Protein AF-K2EPP9-F1 (afdb_monomer)

Radius of gyration: 23.11 Å; Cα contacts (8 Å, |Δi|>4): 421; chains: 1; bounding box: 50×46×80 Å

Structure (mmCIF, N/CA/C/O backbone):
data_AF-K2EPP9-F1
#
_entry.id   AF-K2EPP9-F1
#
loop_
_atom_site.group_PDB
_atom_site.id
_atom_site.type_symbol
_atom_site.label_atom_id
_atom_site.label_alt_id
_atom_site.label_comp_id
_atom_site.label_asym_id
_atom_site.label_entity_id
_atom_site.label_seq_id
_atom_site.pdbx_PDB_ins_code
_atom_site.Cartn_x
_atom_site.Cartn_y
_atom_site.Cartn_z
_atom_site.occupancy
_atom_site.B_iso_or_equiv
_atom_site.auth_seq_id
_atom_site.auth_comp_id
_atom_site.auth_asym_id
_atom_site.auth_atom_id
_atom_site.pdbx_PDB_model_num
ATOM 1 N N . MET A 1 1 ? -3.637 -12.635 55.151 1.00 31.83 1 MET A N 1
ATOM 2 C CA . MET A 1 1 ? -3.698 -13.393 53.882 1.00 31.83 1 MET A CA 1
ATOM 3 C C . MET A 1 1 ? -5.152 -13.354 53.419 1.00 31.83 1 MET A C 1
ATOM 5 O O . MET A 1 1 ? -5.959 -14.107 53.937 1.00 31.83 1 MET A O 1
ATOM 9 N N . PHE A 1 2 ? -5.533 -12.379 52.587 1.00 30.41 2 PHE A N 1
ATOM 10 C CA . PHE A 1 2 ? -6.921 -12.216 52.130 1.00 30.41 2 PHE A CA 1
ATOM 11 C C . PHE A 1 2 ? -7.040 -12.723 50.692 1.00 30.41 2 PHE A C 1
ATOM 13 O O . PHE A 1 2 ? -6.431 -12.172 49.776 1.00 30.41 2 PHE A O 1
ATOM 20 N N . PHE A 1 3 ? -7.802 -13.801 50.519 1.00 37.84 3 PHE A N 1
ATOM 21 C CA . PHE A 1 3 ? -8.169 -14.370 49.227 1.00 37.84 3 PHE A CA 1
ATOM 22 C C . PHE A 1 3 ? -9.222 -13.474 48.559 1.00 37.84 3 PHE A C 1
ATOM 24 O O . PHE A 1 3 ? -10.380 -13.444 48.970 1.00 37.84 3 PHE A O 1
ATOM 31 N N . GLY A 1 4 ? -8.823 -12.724 47.530 1.00 33.06 4 GLY A N 1
ATOM 32 C CA . GLY A 1 4 ? -9.743 -11.966 46.681 1.00 33.06 4 GLY A CA 1
ATOM 33 C C . GLY A 1 4 ? -10.402 -12.879 45.649 1.00 33.06 4 GLY A C 1
ATOM 34 O O . GLY A 1 4 ? -9.800 -13.176 44.619 1.00 33.06 4 GLY A O 1
ATOM 35 N N . GLY A 1 5 ? -11.625 -13.334 45.931 1.00 33.91 5 GLY A N 1
ATOM 36 C CA . GLY A 1 5 ? -12.423 -14.147 45.012 1.00 33.91 5 GLY A CA 1
ATOM 37 C C . GLY A 1 5 ? -12.907 -13.382 43.760 1.00 33.91 5 GLY A C 1
ATOM 38 O O . GLY A 1 5 ? -12.926 -12.146 43.753 1.00 33.91 5 GLY A O 1
ATOM 39 N N . PRO A 1 6 ? -13.357 -14.098 42.707 1.00 43.72 6 PRO A N 1
ATOM 40 C CA . PRO A 1 6 ? -13.795 -13.528 41.421 1.00 43.72 6 PRO A CA 1
ATOM 41 C C . PRO A 1 6 ? -14.892 -12.452 41.526 1.00 43.72 6 PRO A C 1
ATOM 43 O O . PRO A 1 6 ? -14.967 -11.559 40.682 1.00 43.72 6 PRO A O 1
ATOM 46 N N . GLY A 1 7 ? -15.701 -12.483 42.592 1.00 37.31 7 GLY A N 1
ATOM 47 C CA . GLY A 1 7 ? -16.776 -11.516 42.843 1.00 37.31 7 GLY A CA 1
ATOM 48 C C . GLY A 1 7 ? -16.305 -10.090 43.158 1.00 37.31 7 GLY A C 1
ATOM 49 O O . GLY A 1 7 ? -17.016 -9.134 42.860 1.00 37.31 7 GLY A O 1
ATOM 50 N N . VAL A 1 8 ? -15.087 -9.903 43.680 1.00 41.56 8 VAL A N 1
ATOM 51 C CA . VAL A 1 8 ? -14.594 -8.561 44.056 1.00 41.56 8 VAL A CA 1
ATOM 52 C C . VAL A 1 8 ? -14.132 -7.768 42.826 1.00 41.56 8 VAL A C 1
ATOM 54 O O . VAL A 1 8 ? -14.324 -6.556 42.756 1.00 41.56 8 VAL A O 1
ATOM 57 N N . ARG A 1 9 ? -13.601 -8.443 41.795 1.00 45.00 9 ARG A N 1
ATOM 58 C CA . ARG A 1 9 ? -13.227 -7.797 40.520 1.00 45.00 9 ARG A CA 1
ATOM 59 C C . ARG A 1 9 ? -14.449 -7.336 39.715 1.00 45.00 9 ARG A C 1
ATOM 61 O O . ARG A 1 9 ? -14.359 -6.335 39.012 1.00 45.00 9 ARG A O 1
ATOM 68 N N . SER A 1 10 ? -15.574 -8.043 39.845 1.00 46.81 10 SER A N 1
ATOM 69 C CA . SER A 1 10 ? -16.881 -7.663 39.283 1.00 46.81 10 SER A CA 1
ATOM 70 C C . SER A 1 10 ? -17.433 -6.390 39.939 1.00 46.81 10 SER A C 1
ATOM 72 O O . SER A 1 10 ? -17.820 -5.453 39.244 1.00 46.81 10 SER A O 1
ATOM 74 N N . LEU A 1 11 ? -17.361 -6.293 41.270 1.00 41.56 11 LEU A N 1
ATOM 75 C CA . LEU A 1 11 ? -17.840 -5.120 42.008 1.00 41.56 11 LEU A CA 1
ATOM 76 C C . LEU A 1 11 ? -16.997 -3.865 41.746 1.00 41.56 11 LEU A C 1
ATOM 78 O O . LEU A 1 11 ? -17.553 -2.782 41.595 1.00 41.56 11 LEU A O 1
ATOM 82 N N . ILE A 1 12 ? -15.675 -3.995 41.595 1.00 47.66 12 ILE A N 1
ATOM 83 C CA . ILE A 1 12 ? -14.809 -2.861 41.229 1.00 47.66 12 ILE A CA 1
ATOM 84 C C . ILE A 1 12 ? -15.148 -2.337 39.819 1.00 47.66 12 ILE A C 1
ATOM 86 O O . ILE A 1 12 ? -15.126 -1.129 39.604 1.00 47.66 12 ILE A O 1
ATOM 90 N N . LYS A 1 13 ? -15.559 -3.194 38.871 1.00 48.12 13 LYS A N 1
ATOM 91 C CA . LYS A 1 13 ? -16.023 -2.749 37.540 1.00 48.12 13 LYS A CA 1
ATOM 92 C C . LYS A 1 13 ? -17.313 -1.914 37.592 1.00 48.12 13 LYS A C 1
ATOM 94 O O . LYS A 1 13 ? -17.518 -1.097 36.701 1.00 48.12 13 LYS A O 1
ATOM 99 N N . LEU A 1 14 ? -18.144 -2.069 38.628 1.00 47.53 14 LEU A N 1
ATOM 100 C CA . LEU A 1 14 ? -19.386 -1.304 38.799 1.00 47.53 14 LEU A CA 1
ATOM 101 C C . LEU A 1 14 ? -19.141 0.137 39.287 1.00 47.53 14 LEU A C 1
ATOM 103 O O . LEU A 1 14 ? -19.900 1.040 38.953 1.00 47.53 14 LEU A O 1
ATOM 107 N N . PHE A 1 15 ? -18.069 0.368 40.051 1.00 46.50 15 PHE A N 1
ATOM 108 C CA . PHE A 1 15 ? -17.720 1.697 40.578 1.00 46.50 15 PHE A CA 1
ATOM 109 C C . PHE A 1 15 ? -16.806 2.511 39.648 1.00 46.50 15 PHE A C 1
ATOM 111 O O . PHE A 1 15 ? -16.622 3.706 39.862 1.00 46.50 15 PHE A O 1
ATOM 118 N N . TYR A 1 16 ? -16.288 1.891 38.582 1.00 44.81 16 TYR A N 1
ATOM 119 C CA . TYR A 1 16 ? -15.573 2.552 37.484 1.00 44.81 16 TYR A CA 1
ATOM 120 C C . TYR A 1 16 ? -16.404 2.563 36.191 1.00 44.81 16 TYR A C 1
ATOM 122 O O . TYR A 1 16 ? -15.852 2.458 35.093 1.00 44.81 16 TYR A O 1
ATOM 130 N N . VAL A 1 17 ? -17.735 2.694 36.300 1.00 48.84 17 VAL A N 1
ATOM 131 C CA . VAL A 1 17 ? -18.575 3.033 35.145 1.00 48.84 17 VAL A CA 1
ATOM 132 C C . VAL A 1 17 ? -18.108 4.394 34.628 1.00 48.84 17 VAL A C 1
ATOM 134 O O . VAL A 1 17 ? -18.173 5.428 35.285 1.00 48.84 17 VAL A O 1
ATOM 137 N N . THR A 1 18 ? -17.507 4.302 33.454 1.00 47.66 18 THR A N 1
ATOM 138 C CA . THR A 1 18 ? -16.789 5.300 32.675 1.00 47.66 18 THR A CA 1
ATOM 139 C C . THR A 1 18 ? -17.499 6.649 32.574 1.00 47.66 18 THR A C 1
ATOM 141 O O . THR A 1 18 ? -18.700 6.699 32.336 1.00 47.66 18 THR A O 1
ATOM 144 N N . LYS A 1 19 ? -16.701 7.724 32.631 1.00 51.84 19 LYS A N 1
ATOM 145 C CA . LYS A 1 19 ? -17.055 9.149 32.469 1.00 51.84 19 LYS A CA 1
ATOM 146 C C . LYS A 1 19 ? -18.052 9.501 31.348 1.00 51.84 19 LYS A C 1
ATOM 148 O O . LYS A 1 19 ? -18.641 10.566 31.435 1.00 51.84 19 LYS A O 1
ATOM 153 N N . GLU A 1 20 ? -18.258 8.654 30.338 1.00 55.44 20 GLU A N 1
ATOM 154 C CA . GLU A 1 20 ? -19.287 8.836 29.304 1.00 55.44 20 GLU A CA 1
ATOM 155 C C . GLU A 1 20 ? -19.778 7.469 28.788 1.00 55.44 20 GLU A C 1
ATOM 157 O O . GLU A 1 20 ? -18.928 6.619 28.472 1.00 55.44 20 GLU A O 1
ATOM 162 N N . PRO A 1 21 ? -21.101 7.237 28.667 1.00 63.81 21 PRO A N 1
ATOM 163 C CA . PRO A 1 21 ? -21.646 5.998 28.115 1.00 63.81 21 PRO A CA 1
ATOM 164 C C . PRO A 1 21 ? -21.268 5.818 26.636 1.00 63.81 21 PRO A C 1
ATOM 166 O O . PRO A 1 21 ? -20.936 6.777 25.936 1.00 63.81 21 PRO A O 1
ATOM 169 N N . ALA A 1 22 ? -21.295 4.571 26.154 1.00 69.56 22 ALA A N 1
ATOM 170 C CA . ALA A 1 22 ? -21.198 4.295 24.723 1.00 69.56 22 ALA A CA 1
ATOM 171 C C . ALA A 1 22 ? -22.349 4.999 23.987 1.00 69.56 22 ALA A C 1
ATOM 173 O O . ALA A 1 22 ? -23.474 5.041 24.484 1.00 69.56 22 ALA A O 1
ATOM 174 N N . ASN A 1 23 ? -22.061 5.545 22.810 1.00 80.12 23 ASN A N 1
ATOM 175 C CA . ASN A 1 23 ? -23.024 6.297 22.016 1.00 80.12 23 ASN A CA 1
ATOM 176 C C . ASN A 1 23 ? -23.047 5.736 20.587 1.00 80.12 23 ASN A C 1
ATOM 178 O O . ASN A 1 23 ? -22.410 6.311 19.697 1.00 80.12 23 ASN A O 1
ATOM 182 N N . PRO A 1 24 ? -23.714 4.588 20.364 1.00 78.44 24 PRO A N 1
ATOM 183 C CA . PRO A 1 24 ? -23.755 3.911 19.073 1.00 78.44 24 PRO A CA 1
ATOM 184 C C . PRO A 1 24 ? -24.746 4.602 18.120 1.00 78.44 24 PRO A C 1
ATOM 186 O O . PRO A 1 24 ? -25.697 3.995 17.632 1.00 78.44 24 PRO A O 1
ATOM 189 N N . ILE A 1 25 ? -24.532 5.893 17.838 1.00 81.94 25 ILE A N 1
ATOM 190 C CA . ILE A 1 25 ? -25.401 6.709 16.966 1.00 81.94 25 ILE A CA 1
ATOM 191 C C . ILE A 1 25 ? -25.509 6.175 15.531 1.00 81.94 25 ILE A C 1
ATOM 193 O O . ILE A 1 25 ? -26.349 6.640 14.764 1.00 81.94 25 ILE A O 1
ATOM 197 N N . TYR A 1 26 ? -24.656 5.224 15.143 1.00 83.44 26 TYR A N 1
ATOM 198 C CA . TYR A 1 26 ? -24.689 4.580 13.832 1.00 83.44 26 TYR A CA 1
ATOM 199 C C . TYR A 1 26 ? -25.448 3.247 13.830 1.00 83.44 26 TYR A C 1
ATOM 201 O O . TYR A 1 26 ? -25.454 2.568 12.810 1.00 83.44 26 TYR A O 1
ATOM 209 N N . GLY A 1 27 ? -26.119 2.887 14.930 1.00 85.00 27 GLY A N 1
ATOM 210 C CA . GLY A 1 27 ? -26.834 1.617 15.057 1.00 85.00 27 GLY A CA 1
ATOM 211 C C . GLY A 1 27 ? -25.885 0.442 15.288 1.00 85.00 27 GLY A C 1
ATOM 212 O O . GLY A 1 27 ? -24.782 0.627 15.798 1.00 85.0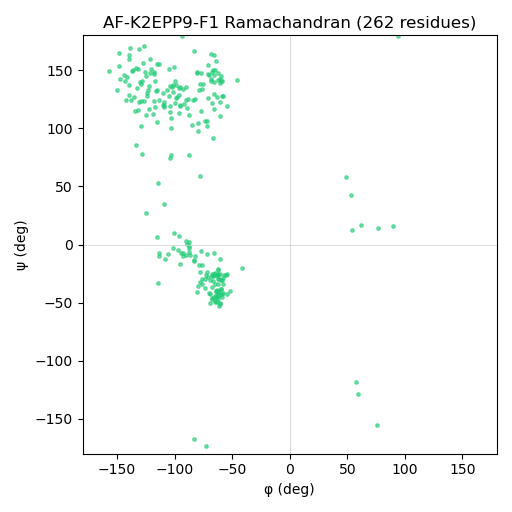0 27 GLY A O 1
ATOM 213 N N . ASN A 1 28 ? -26.303 -0.772 14.935 1.00 81.94 28 ASN A N 1
ATOM 214 C CA . ASN A 1 28 ? -25.427 -1.942 15.004 1.00 81.94 28 ASN A CA 1
ATOM 215 C C . ASN A 1 28 ? -24.424 -1.917 13.849 1.00 81.94 28 ASN A C 1
ATOM 217 O O . ASN A 1 28 ? -24.785 -1.588 12.722 1.00 81.94 28 ASN A O 1
ATOM 221 N N . LEU A 1 29 ? -23.172 -2.265 14.141 1.00 80.44 29 LEU A N 1
ATOM 222 C CA . LEU A 1 29 ? -22.147 -2.416 13.113 1.00 80.44 29 LEU A CA 1
ATOM 223 C C . LEU A 1 29 ? -22.343 -3.741 12.381 1.00 80.44 29 LEU A C 1
ATOM 225 O O . LEU A 1 29 ? -22.749 -4.734 12.992 1.00 80.44 29 LEU A O 1
ATOM 229 N N . ASP A 1 30 ? -22.007 -3.751 11.095 1.00 78.56 30 ASP A N 1
ATOM 230 C CA . ASP A 1 30 ? -21.947 -4.984 10.321 1.00 78.56 30 ASP A CA 1
ATOM 231 C C . ASP A 1 30 ? -20.926 -5.953 10.945 1.00 78.56 30 ASP A C 1
ATOM 233 O O . ASP A 1 30 ? -19.898 -5.516 11.486 1.00 78.56 30 ASP A O 1
ATOM 237 N N . PRO A 1 31 ? -21.187 -7.271 10.899 1.00 74.25 31 PRO A N 1
ATOM 238 C CA . PRO A 1 31 ? -20.240 -8.258 11.394 1.00 74.25 31 PRO A CA 1
ATOM 239 C C . PRO A 1 31 ? -18.919 -8.165 10.622 1.00 74.25 31 PRO A C 1
ATOM 241 O O . PRO A 1 31 ? -18.894 -7.950 9.411 1.00 74.25 31 PRO A O 1
ATOM 244 N N . LEU A 1 32 ? -17.804 -8.347 11.332 1.00 71.94 32 LEU A N 1
ATOM 245 C CA . LEU A 1 32 ? -16.488 -8.387 10.703 1.00 71.94 32 LEU A CA 1
ATOM 246 C C . LEU A 1 32 ? -16.366 -9.642 9.833 1.00 71.94 32 LEU A C 1
ATOM 248 O O . LEU A 1 32 ? -16.471 -10.764 10.329 1.00 71.94 32 LEU A O 1
ATOM 252 N N . GLU A 1 33 ? -16.095 -9.448 8.547 1.00 69.94 33 GLU A N 1
ATOM 253 C CA . GLU A 1 33 ? -15.792 -10.534 7.620 1.00 69.94 33 GLU A CA 1
ATOM 254 C C . GLU A 1 33 ? -14.292 -10.842 7.658 1.00 69.94 33 GLU A C 1
ATOM 256 O O . GLU A 1 33 ? -13.458 -10.046 7.219 1.00 69.94 33 GLU A O 1
ATOM 261 N N . PHE A 1 34 ? -13.937 -12.015 8.179 1.00 69.25 34 PHE A N 1
ATOM 262 C CA . PHE A 1 34 ? -12.577 -12.537 8.099 1.00 69.25 34 PHE A CA 1
ATOM 263 C C . PHE A 1 34 ? -12.485 -13.591 6.999 1.00 69.25 34 PHE A C 1
ATOM 265 O O . PHE A 1 34 ? -13.339 -14.469 6.877 1.00 69.25 34 PHE A O 1
ATOM 272 N N . THR A 1 35 ? -11.414 -13.534 6.208 1.00 67.19 35 THR A N 1
ATOM 273 C CA . THR A 1 35 ? -11.114 -14.585 5.231 1.00 67.19 35 THR A CA 1
ATOM 274 C C . THR A 1 35 ? -10.656 -15.836 5.975 1.00 67.19 35 THR A C 1
ATOM 276 O O . THR A 1 35 ? -9.511 -15.904 6.433 1.00 67.19 35 THR A O 1
ATOM 279 N N . ASN A 1 36 ? -11.544 -16.823 6.108 1.00 64.62 36 ASN A N 1
ATOM 280 C CA . ASN A 1 36 ? -11.194 -18.121 6.674 1.00 64.62 36 ASN A CA 1
ATOM 281 C C . ASN A 1 36 ? -10.116 -18.771 5.803 1.00 64.62 36 ASN A C 1
ATOM 283 O O . ASN A 1 36 ? -10.303 -18.961 4.602 1.00 64.62 36 ASN A O 1
ATOM 287 N N . LYS A 1 37 ? -8.974 -19.100 6.407 1.00 66.62 37 LYS A N 1
ATOM 288 C CA . LYS A 1 37 ? -7.960 -19.933 5.761 1.00 66.62 37 LYS A CA 1
ATOM 289 C C . LYS A 1 37 ? -8.227 -21.376 6.145 1.00 66.62 37 LYS A C 1
ATOM 291 O O . LYS A 1 37 ? -8.444 -21.653 7.320 1.00 66.62 37 LYS A O 1
ATOM 296 N N . GLU A 1 38 ? -8.204 -22.276 5.166 1.00 70.06 38 GLU A N 1
ATOM 297 C CA . GLU A 1 38 ? -8.213 -23.707 5.453 1.00 70.06 38 GLU A CA 1
ATOM 298 C C . GLU A 1 38 ? -6.998 -24.045 6.314 1.00 70.06 38 GLU A C 1
ATOM 300 O O . GLU A 1 38 ? -5.865 -23.673 5.992 1.00 70.06 38 GLU A O 1
ATOM 305 N N . VAL A 1 39 ? -7.248 -24.721 7.430 1.00 69.56 39 VAL A N 1
ATOM 306 C CA . VAL A 1 39 ? -6.201 -25.184 8.332 1.00 69.56 39 VAL A CA 1
ATOM 307 C C . VAL A 1 39 ? -6.246 -26.701 8.372 1.00 69.56 39 VAL A C 1
ATOM 309 O O . VAL A 1 39 ? -7.256 -27.296 8.733 1.00 69.56 39 VAL A O 1
ATOM 3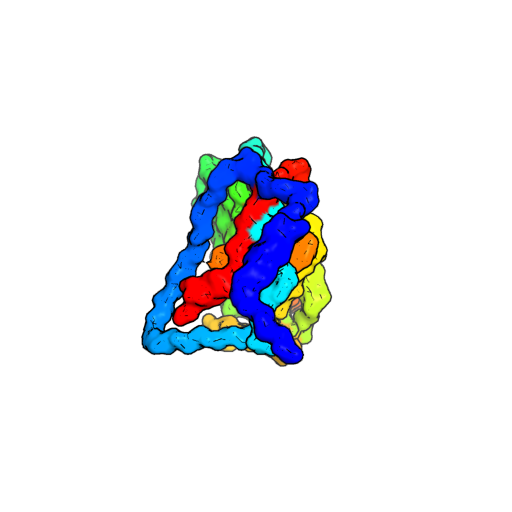12 N N . THR A 1 40 ? -5.156 -27.331 7.941 1.00 70.06 40 THR A N 1
ATOM 313 C CA . THR A 1 40 ? -5.004 -28.789 7.926 1.00 70.06 40 THR A CA 1
ATOM 314 C C . THR A 1 40 ? -4.214 -29.242 9.154 1.00 70.06 40 THR A C 1
ATOM 316 O O . THR A 1 40 ? -3.100 -28.761 9.364 1.00 70.06 40 THR A O 1
ATOM 319 N N . GLY A 1 41 ? -4.758 -30.190 9.923 1.00 77.38 41 GLY A N 1
ATOM 320 C CA . GLY A 1 41 ? -4.119 -30.782 11.109 1.00 77.38 41 GLY A CA 1
ATOM 321 C C . GLY A 1 41 ? -4.491 -30.115 12.440 1.00 77.38 41 GLY A C 1
ATOM 322 O O . GLY A 1 41 ? -5.259 -29.150 12.468 1.00 77.38 41 GLY A O 1
ATOM 323 N N . ASP A 1 42 ? -3.944 -30.639 13.541 1.00 76.81 42 ASP A N 1
ATOM 324 C CA . ASP A 1 42 ? -4.170 -30.117 14.895 1.00 76.81 42 ASP A CA 1
ATOM 325 C C . ASP A 1 42 ? -3.624 -28.689 15.036 1.00 76.81 42 ASP A C 1
ATOM 327 O O . ASP A 1 42 ? -2.455 -28.414 14.748 1.00 76.81 42 ASP A O 1
ATOM 331 N N . GLN A 1 43 ? -4.474 -27.767 15.490 1.00 69.81 43 GLN A N 1
ATOM 332 C CA . GLN A 1 43 ? -4.111 -26.364 15.661 1.00 69.81 43 GLN A CA 1
ATOM 333 C C . GLN A 1 43 ? -3.535 -26.121 17.054 1.00 69.81 43 GLN A C 1
ATOM 335 O O . GLN A 1 43 ? -4.213 -26.280 18.066 1.00 69.81 43 GLN A O 1
ATOM 340 N N . ILE A 1 44 ? -2.270 -25.702 17.108 1.00 74.00 44 ILE A N 1
ATOM 341 C CA . ILE A 1 44 ? -1.625 -25.259 18.346 1.00 74.00 44 ILE A CA 1
ATOM 342 C C . ILE A 1 44 ? -1.570 -23.734 18.329 1.00 74.00 44 ILE A C 1
ATOM 344 O O . ILE A 1 44 ? -0.696 -23.128 17.703 1.00 74.00 44 ILE A O 1
ATOM 348 N N . TYR A 1 45 ? -2.494 -23.100 19.045 1.00 75.75 45 TYR A N 1
ATOM 349 C CA . TYR A 1 45 ? -2.493 -21.652 19.221 1.00 75.75 45 TYR A CA 1
ATOM 350 C C . TYR A 1 45 ? -1.438 -21.246 20.251 1.00 75.75 45 TYR A C 1
ATOM 352 O O . TYR A 1 45 ? -1.525 -21.577 21.435 1.00 75.75 45 TYR A O 1
ATOM 360 N N . LYS A 1 46 ? -0.417 -20.509 19.801 1.00 77.69 46 LYS A N 1
ATOM 361 C CA . LYS A 1 46 ? 0.639 -19.974 20.667 1.00 77.69 46 LYS A CA 1
ATOM 362 C C . LYS A 1 46 ? 0.514 -18.462 20.797 1.00 77.69 46 LYS A C 1
ATOM 364 O O . LYS A 1 46 ? 0.593 -17.734 19.808 1.00 77.69 46 LYS A O 1
ATOM 369 N N . LEU A 1 47 ? 0.393 -17.988 22.034 1.00 80.25 47 LEU A N 1
ATOM 370 C CA . LEU A 1 47 ? 0.445 -16.563 22.337 1.00 80.25 47 LEU A CA 1
ATOM 371 C C . LEU A 1 47 ? 1.883 -16.048 22.174 1.00 80.25 47 LEU A C 1
ATOM 373 O O . LEU A 1 47 ? 2.748 -16.313 23.007 1.00 80.25 47 LEU A O 1
ATOM 377 N N . ASN A 1 48 ? 2.131 -15.302 21.098 1.00 77.12 48 ASN A N 1
ATOM 378 C CA . ASN A 1 48 ? 3.428 -14.690 20.808 1.00 77.12 48 ASN A CA 1
ATOM 379 C C . ASN A 1 48 ? 3.402 -13.192 21.139 1.00 77.12 48 ASN A C 1
ATOM 381 O O . ASN A 1 48 ? 3.315 -12.345 20.254 1.00 77.12 48 ASN A O 1
ATOM 385 N N . THR A 1 49 ? 3.480 -12.862 22.427 1.00 80.94 49 THR A N 1
ATOM 386 C CA . THR A 1 49 ? 3.693 -11.486 22.898 1.00 80.94 49 THR A CA 1
ATOM 387 C C . THR A 1 49 ? 5.056 -11.370 23.571 1.00 80.94 49 THR A C 1
ATOM 389 O O . THR A 1 49 ? 5.582 -12.356 24.087 1.00 80.94 49 THR A O 1
ATOM 392 N N . ALA A 1 50 ? 5.638 -10.165 23.600 1.00 77.62 50 ALA A N 1
ATOM 393 C CA . ALA A 1 50 ? 6.974 -9.931 24.166 1.00 77.62 50 ALA A CA 1
ATOM 394 C C . ALA A 1 50 ? 7.122 -10.409 25.626 1.00 77.62 50 ALA A C 1
ATOM 396 O O . ALA A 1 50 ? 8.219 -10.730 26.068 1.00 77.62 50 ALA A O 1
ATOM 397 N N . ASN A 1 51 ? 6.016 -10.463 26.372 1.00 83.75 51 ASN A N 1
ATOM 398 C CA . ASN A 1 51 ? 5.966 -10.874 27.773 1.00 83.75 51 ASN A CA 1
ATOM 399 C C . ASN A 1 51 ? 5.155 -12.163 28.011 1.00 83.75 51 ASN A C 1
ATOM 401 O O . ASN A 1 51 ? 4.903 -12.502 29.166 1.00 83.75 51 ASN A O 1
ATOM 405 N N . GLY A 1 52 ? 4.697 -12.844 26.953 1.00 80.69 52 GLY A N 1
ATOM 406 C CA . GLY A 1 52 ? 3.859 -14.045 27.050 1.00 80.69 52 GLY A CA 1
ATOM 407 C C . GLY A 1 52 ? 2.496 -13.831 27.724 1.00 80.69 52 GLY A C 1
ATOM 408 O O . GLY A 1 52 ? 1.879 -14.794 28.171 1.00 80.69 52 GLY A O 1
ATOM 409 N N . ARG A 1 53 ? 2.028 -12.581 27.848 1.00 83.81 53 ARG A N 1
ATOM 410 C CA . ARG A 1 53 ? 0.734 -12.221 28.449 1.00 83.81 53 ARG A CA 1
ATOM 411 C C . ARG A 1 53 ? -0.196 -11.602 27.415 1.00 83.81 53 ARG A C 1
ATOM 413 O O . ARG A 1 53 ? 0.263 -11.017 26.432 1.00 83.81 53 ARG A O 1
ATOM 420 N N . LEU A 1 54 ? -1.502 -11.706 27.663 1.00 83.88 54 LEU A N 1
ATOM 421 C CA . LEU A 1 54 ? -2.503 -10.983 26.882 1.00 83.88 54 LEU A CA 1
ATOM 422 C C . LEU A 1 54 ? -2.301 -9.460 27.048 1.00 83.88 54 LEU A C 1
ATOM 424 O O . LEU A 1 54 ? -1.973 -9.007 28.152 1.00 83.88 54 LEU A O 1
ATOM 428 N N . PRO A 1 55 ? -2.477 -8.657 25.983 1.00 80.88 55 PRO A N 1
ATOM 429 C CA . PRO A 1 55 ? -2.412 -7.198 26.056 1.00 80.88 55 PRO A CA 1
ATOM 430 C C . PRO A 1 55 ? -3.365 -6.627 27.119 1.00 80.88 55 PRO A C 1
ATOM 432 O O . PRO A 1 55 ? -4.574 -6.807 27.045 1.00 80.88 55 PRO A O 1
ATOM 435 N N . GLY A 1 56 ? -2.824 -5.929 28.123 1.00 73.69 56 GLY A N 1
ATOM 436 C CA . GLY A 1 56 ? -3.605 -5.468 29.284 1.00 73.69 56 GLY A CA 1
ATOM 437 C C . GLY A 1 56 ? -4.168 -4.044 29.196 1.00 73.69 56 GLY A C 1
ATOM 438 O O . GLY A 1 56 ? -4.908 -3.639 30.086 1.00 73.69 56 GLY A O 1
ATOM 439 N N . LYS A 1 57 ? -3.802 -3.264 28.170 1.00 76.50 57 LYS A N 1
ATOM 440 C CA . LYS A 1 57 ? -4.185 -1.846 28.013 1.00 76.50 57 LYS A CA 1
ATOM 441 C C . LYS A 1 57 ? -5.094 -1.637 26.801 1.00 76.50 57 LYS A C 1
ATOM 443 O O . LYS A 1 57 ? -4.788 -0.830 25.932 1.00 76.50 57 LYS A O 1
ATOM 448 N N . ILE A 1 58 ? -6.181 -2.395 26.724 1.00 82.06 58 ILE A N 1
ATOM 449 C CA . ILE A 1 58 ? -7.216 -2.173 25.711 1.00 82.06 58 ILE A CA 1
ATOM 450 C C . ILE A 1 58 ? -8.388 -1.443 26.385 1.00 82.06 58 ILE A C 1
ATOM 452 O O . ILE A 1 58 ? -8.777 -1.844 27.487 1.00 82.06 58 ILE A O 1
ATOM 456 N N . PRO A 1 59 ? -8.915 -0.352 25.800 1.00 86.12 59 PRO A N 1
ATOM 457 C CA . PRO A 1 59 ? -10.063 0.351 26.362 1.00 86.12 59 PRO A CA 1
ATOM 458 C C . PRO A 1 59 ? -11.320 -0.532 26.333 1.00 86.12 59 PRO A C 1
ATOM 460 O O . PRO A 1 59 ? -11.381 -1.524 25.624 1.00 86.12 59 PRO A O 1
ATOM 463 N N . TYR A 1 60 ? -12.352 -0.177 27.099 1.00 85.06 60 TYR A N 1
ATOM 464 C CA . TYR A 1 60 ? -13.637 -0.900 27.074 1.00 85.06 60 TYR A CA 1
ATOM 465 C C . TYR A 1 60 ? -14.558 -0.458 25.934 1.00 85.06 60 TYR A C 1
ATOM 467 O O . TYR A 1 60 ? -15.551 -1.120 25.637 1.00 85.06 60 TYR A O 1
ATOM 475 N N . LYS A 1 61 ? -14.239 0.680 25.316 1.00 87.44 61 LYS A N 1
ATOM 476 C CA . LYS A 1 61 ? -14.953 1.241 24.178 1.00 87.44 61 LYS A CA 1
ATOM 477 C C . LYS A 1 61 ? -13.962 1.765 23.148 1.00 87.44 61 LYS A C 1
ATOM 479 O O . LYS A 1 61 ? -12.872 2.197 23.519 1.00 87.44 61 LYS A O 1
ATOM 484 N N . MET A 1 62 ? -14.350 1.719 21.884 1.00 88.06 62 MET A N 1
ATOM 485 C CA . MET A 1 62 ? -13.577 2.230 20.759 1.00 88.06 62 MET A CA 1
ATOM 486 C C . MET A 1 62 ? -14.410 3.222 19.964 1.00 88.06 62 MET A C 1
ATOM 488 O O . MET A 1 62 ? -15.626 3.062 19.826 1.00 88.06 62 MET A O 1
ATOM 492 N N . ASP A 1 63 ? -13.734 4.235 19.435 1.00 89.31 63 ASP A N 1
ATOM 493 C CA . ASP A 1 63 ? -14.360 5.200 18.548 1.00 89.31 63 ASP A CA 1
ATOM 494 C C . ASP A 1 63 ? -14.485 4.611 17.145 1.00 89.31 63 ASP A C 1
ATOM 496 O O . ASP A 1 63 ? -13.552 4.023 16.592 1.00 89.31 63 ASP A O 1
ATOM 500 N N . VAL A 1 64 ? -15.671 4.775 16.580 1.00 88.62 64 VAL A N 1
ATOM 501 C CA . VAL A 1 64 ? -16.054 4.330 15.252 1.00 88.62 64 VAL A CA 1
ATOM 502 C C . VAL A 1 64 ? -16.377 5.558 14.430 1.00 88.62 64 VAL A C 1
ATOM 504 O O . VAL A 1 64 ? -17.137 6.433 14.849 1.00 88.62 64 VAL A O 1
ATOM 507 N N . TYR A 1 65 ? -15.810 5.589 13.234 1.00 88.69 65 TYR A N 1
ATOM 508 C CA . TYR A 1 65 ? -15.927 6.693 12.301 1.00 88.69 65 TYR A CA 1
ATOM 509 C C . TYR A 1 65 ? -16.618 6.209 11.034 1.00 88.69 65 TYR A C 1
ATOM 511 O O . TYR A 1 65 ? -16.456 5.058 10.619 1.00 88.69 65 TYR A O 1
ATOM 519 N N . LYS A 1 66 ? -17.371 7.099 10.393 1.00 87.69 66 LYS A N 1
ATOM 520 C CA . LYS A 1 66 ? -17.925 6.824 9.068 1.00 87.69 66 LYS A CA 1
ATOM 521 C C . LYS A 1 66 ? -16.869 7.056 8.000 1.00 87.69 66 LYS A C 1
ATOM 523 O O . LYS A 1 66 ? -16.031 7.947 8.117 1.00 87.69 66 LYS A O 1
ATOM 528 N N . PHE A 1 67 ? -16.952 6.293 6.918 1.00 87.81 67 PHE A N 1
ATOM 529 C CA . PHE A 1 67 ? -16.289 6.694 5.684 1.00 87.81 67 PHE A CA 1
ATOM 530 C C . PHE A 1 67 ? -17.010 7.899 5.087 1.00 87.81 67 PHE A C 1
ATOM 532 O O . PHE A 1 67 ? -18.239 7.993 5.169 1.00 87.81 67 PHE A O 1
ATOM 539 N N . LYS A 1 68 ? -16.258 8.795 4.447 1.00 86.38 68 LYS A N 1
ATOM 540 C CA . LYS A 1 68 ? -16.868 9.856 3.650 1.00 86.38 68 LYS A CA 1
ATOM 541 C C . LYS A 1 68 ? -17.691 9.233 2.518 1.00 86.38 68 LYS A C 1
ATOM 543 O O . LYS A 1 68 ? -17.256 8.243 1.916 1.00 86.38 68 LYS A O 1
ATOM 548 N N . PRO A 1 69 ? -18.888 9.774 2.229 1.00 81.38 69 PRO A N 1
ATOM 549 C CA . PRO A 1 69 ? -19.679 9.297 1.109 1.00 81.38 69 PRO A CA 1
ATOM 550 C C . PRO A 1 69 ? -18.883 9.480 -0.183 1.00 81.38 69 PRO A C 1
ATOM 552 O O . PRO A 1 69 ? -18.190 10.480 -0.374 1.00 81.38 69 PRO A O 1
ATOM 555 N N . ARG A 1 70 ? -18.987 8.500 -1.081 1.00 78.25 70 ARG A N 1
ATOM 556 C CA . ARG A 1 70 ? -18.380 8.600 -2.409 1.00 78.25 70 ARG A CA 1
ATOM 557 C C . ARG A 1 70 ? -19.092 9.715 -3.169 1.00 78.25 70 ARG A C 1
ATOM 559 O O . ARG A 1 70 ? -20.291 9.613 -3.416 1.00 78.25 70 ARG A O 1
ATOM 566 N N . ALA A 1 71 ? -18.368 10.770 -3.519 1.00 67.88 71 ALA A N 1
ATOM 567 C CA . ALA A 1 71 ? -18.891 11.810 -4.391 1.00 67.88 71 ALA A CA 1
ATOM 568 C C . ALA A 1 71 ? -18.710 11.371 -5.847 1.00 67.88 71 ALA A C 1
ATOM 570 O O . ALA A 1 71 ? -17.595 11.066 -6.272 1.00 67.88 71 ALA A O 1
ATOM 571 N N . PHE A 1 72 ? -19.802 11.338 -6.610 1.00 70.25 72 PHE A N 1
ATOM 572 C CA . PHE A 1 72 ? -19.707 11.211 -8.058 1.00 70.25 72 PHE A CA 1
ATOM 573 C C . PHE A 1 72 ? -19.044 12.477 -8.607 1.00 70.25 72 PHE A C 1
ATOM 575 O O . PHE A 1 72 ? -19.449 13.589 -8.267 1.00 70.25 72 PHE A O 1
ATOM 582 N N . SER A 1 73 ? -18.021 12.311 -9.439 1.00 75.06 73 SER A N 1
ATOM 583 C CA . SER A 1 73 ? -17.331 13.426 -10.076 1.00 75.06 73 SER A CA 1
ATOM 584 C C . SER A 1 73 ? -17.354 13.238 -11.581 1.00 75.06 73 SER A C 1
ATOM 586 O O . SER A 1 73 ? -16.924 12.205 -12.090 1.00 75.06 73 SER A O 1
ATOM 588 N N . TYR A 1 74 ? -17.803 14.266 -12.299 1.00 75.38 74 TYR A N 1
ATOM 589 C CA . TYR A 1 74 ? -17.726 14.306 -13.759 1.00 75.38 74 TYR A CA 1
ATOM 590 C C . TYR A 1 74 ? -16.274 14.270 -14.268 1.00 75.38 74 TYR A C 1
ATOM 592 O O . TYR A 1 74 ? -16.039 13.856 -15.395 1.00 75.38 74 TYR A O 1
ATOM 600 N N . LEU A 1 75 ? -15.302 14.636 -13.422 1.00 83.31 75 LEU A N 1
ATOM 601 C CA . LEU A 1 75 ? -13.867 14.612 -13.730 1.00 83.31 75 LEU A CA 1
ATOM 602 C C . LEU A 1 75 ? -13.194 13.277 -13.378 1.00 83.31 75 LEU A C 1
ATOM 604 O O . LEU A 1 75 ? -11.977 13.151 -13.478 1.00 83.31 75 LEU A O 1
ATOM 608 N N . ALA A 1 76 ? -13.943 12.278 -12.904 1.00 83.56 76 ALA A N 1
ATOM 609 C CA . ALA A 1 76 ? -13.335 11.057 -12.386 1.00 83.56 76 ALA A CA 1
ATOM 610 C C . ALA A 1 76 ? -12.618 10.234 -13.475 1.00 83.56 76 ALA A C 1
ATOM 612 O O . ALA A 1 76 ? -11.597 9.615 -13.183 1.00 83.56 76 ALA A O 1
ATOM 613 N N . GLY A 1 77 ? -13.104 10.282 -14.722 1.00 85.62 77 GLY A N 1
ATOM 614 C CA . GLY A 1 77 ? -12.424 9.684 -15.878 1.00 85.62 77 GLY A CA 1
ATOM 615 C C . GLY A 1 77 ? -11.081 10.359 -16.176 1.00 85.62 77 GLY A C 1
ATOM 616 O O . GLY A 1 77 ? -10.059 9.680 -16.257 1.00 85.62 77 GLY A O 1
ATOM 617 N N . ASP A 1 78 ? -11.054 11.695 -16.226 1.00 88.56 78 ASP A N 1
ATOM 618 C CA . ASP A 1 78 ? -9.822 12.469 -16.447 1.00 88.56 78 ASP A CA 1
ATOM 619 C C . ASP A 1 78 ? -8.791 12.229 -15.336 1.00 88.56 78 ASP A C 1
ATOM 621 O O . ASP A 1 78 ? -7.596 12.064 -15.600 1.00 88.56 78 ASP A O 1
ATOM 625 N N . THR A 1 79 ? -9.249 12.141 -14.083 1.00 89.81 79 THR A N 1
ATOM 626 C CA . THR A 1 79 ? -8.397 11.776 -12.944 1.00 89.81 79 THR A CA 1
ATOM 627 C C . THR A 1 79 ? -7.826 10.369 -13.105 1.00 89.81 79 THR A C 1
ATOM 629 O O . THR A 1 79 ? -6.637 10.173 -12.870 1.00 89.81 79 THR A O 1
ATOM 632 N N . ALA A 1 80 ? -8.619 9.394 -13.559 1.00 90.50 80 ALA A N 1
ATOM 633 C CA . ALA A 1 80 ? -8.129 8.036 -13.791 1.00 90.50 80 ALA A CA 1
ATOM 634 C C . ALA A 1 80 ? -7.053 7.989 -14.888 1.00 90.50 80 ALA A C 1
ATOM 636 O O . ALA A 1 80 ? -6.048 7.300 -14.728 1.00 90.50 80 ALA A O 1
ATOM 637 N N . ILE A 1 81 ? -7.210 8.768 -15.963 1.00 91.88 81 ILE A N 1
ATOM 638 C CA . ILE A 1 81 ? -6.192 8.901 -17.018 1.00 91.88 81 ILE A CA 1
ATOM 639 C C . ILE A 1 81 ? -4.916 9.548 -16.459 1.00 91.88 81 ILE A C 1
ATOM 641 O O . ILE A 1 81 ? -3.809 9.079 -16.727 1.00 91.88 81 ILE A O 1
ATOM 645 N N . LYS A 1 82 ? -5.039 10.600 -15.641 1.00 92.06 82 LYS A N 1
ATOM 646 C CA . LYS A 1 82 ? -3.892 11.245 -14.979 1.00 92.06 82 LYS A CA 1
ATOM 647 C C . LYS A 1 82 ? -3.153 10.288 -14.032 1.00 92.06 82 LYS A C 1
ATOM 649 O O . LYS A 1 82 ? -1.918 10.263 -14.012 1.00 92.06 82 LYS A O 1
ATOM 654 N N . ASP A 1 83 ? -3.894 9.489 -13.275 1.00 92.25 83 ASP A N 1
ATOM 655 C CA . ASP A 1 83 ? -3.347 8.459 -12.394 1.00 92.25 83 ASP A CA 1
ATOM 656 C C . ASP A 1 83 ? -2.602 7.385 -13.193 1.00 92.25 83 ASP A C 1
ATOM 658 O O . ASP A 1 83 ? -1.472 7.027 -12.854 1.00 92.25 83 ASP A O 1
ATOM 662 N N . ALA A 1 84 ? -3.201 6.919 -14.291 1.00 92.31 84 ALA A N 1
ATOM 663 C CA . ALA A 1 84 ? -2.598 5.949 -15.196 1.00 92.31 84 ALA A CA 1
ATOM 664 C C . ALA A 1 84 ? -1.273 6.467 -15.778 1.00 92.31 84 ALA A C 1
ATOM 666 O O . ALA A 1 84 ? -0.255 5.772 -15.708 1.00 92.31 84 ALA A O 1
ATOM 667 N N . ARG A 1 85 ? -1.234 7.731 -16.223 1.00 91.69 85 ARG A N 1
ATOM 668 C CA . ARG A 1 85 ? -0.002 8.394 -16.687 1.00 91.69 85 ARG A CA 1
ATOM 669 C C . ARG A 1 85 ? 1.078 8.455 -15.608 1.00 91.69 85 ARG A C 1
ATOM 671 O O . 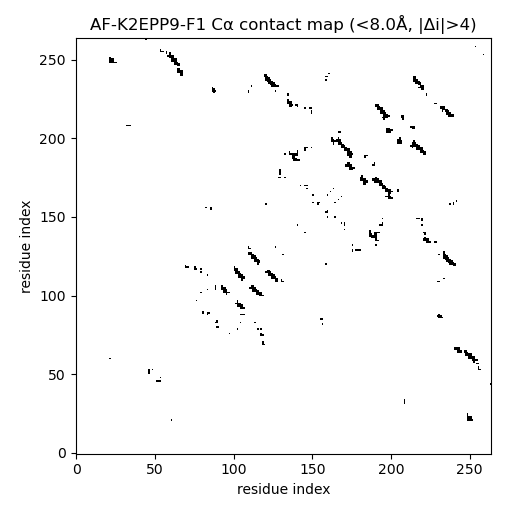ARG A 1 85 ? 2.249 8.241 -15.905 1.00 91.69 85 ARG A O 1
ATOM 678 N N . THR A 1 86 ? 0.703 8.679 -14.346 1.00 89.06 86 THR A N 1
ATOM 679 C CA . THR A 1 86 ? 1.647 8.670 -13.208 1.00 89.06 86 THR A CA 1
ATOM 680 C C . THR A 1 86 ? 2.308 7.299 -13.018 1.00 89.06 86 THR A C 1
ATOM 682 O O . THR A 1 86 ? 3.460 7.215 -12.588 1.00 89.06 86 THR A O 1
ATOM 685 N N . MET A 1 87 ? 1.609 6.221 -13.382 1.00 88.25 87 MET A N 1
ATOM 686 C CA . MET A 1 87 ? 2.119 4.846 -13.352 1.00 88.25 87 MET A CA 1
ATOM 687 C C . MET A 1 87 ? 2.806 4.416 -14.658 1.00 88.25 87 MET A C 1
ATOM 689 O O . MET A 1 87 ? 3.303 3.294 -14.736 1.00 88.25 87 MET A O 1
ATOM 693 N N . GLY A 1 88 ? 2.873 5.306 -15.654 1.00 89.75 88 GLY A N 1
ATOM 694 C CA . GLY A 1 88 ? 3.522 5.058 -16.939 1.00 89.75 88 GLY A CA 1
ATOM 695 C C . GLY A 1 88 ? 2.611 4.468 -18.015 1.00 89.75 88 GLY A C 1
ATOM 696 O O . GLY A 1 88 ? 3.133 3.968 -19.007 1.00 89.75 88 GLY A O 1
ATOM 697 N N . TYR A 1 89 ? 1.285 4.515 -17.856 1.00 91.69 89 TYR A N 1
ATOM 698 C CA . TYR A 1 89 ? 0.319 4.079 -18.873 1.00 91.69 89 TYR A CA 1
ATOM 699 C C . TYR A 1 89 ? -0.162 5.257 -19.727 1.00 91.69 89 TYR A C 1
ATOM 701 O O . TYR A 1 89 ? -0.472 6.330 -19.202 1.00 91.69 89 TYR A O 1
ATOM 709 N N . GLY A 1 90 ? -0.218 5.046 -21.040 1.00 90.88 90 GLY A N 1
ATOM 710 C CA . GLY A 1 90 ? -0.762 5.993 -22.009 1.00 90.88 90 GLY A CA 1
ATOM 711 C C . GLY A 1 90 ? -2.240 5.742 -22.315 1.00 90.88 90 GLY A C 1
ATOM 712 O O . GLY A 1 90 ? -2.864 4.821 -21.788 1.00 90.88 90 GLY A O 1
ATOM 713 N N . GLU A 1 91 ? -2.821 6.573 -23.178 1.00 90.31 91 GLU A N 1
ATOM 714 C CA . GLU A 1 91 ? -4.198 6.371 -23.660 1.00 90.31 91 GLU A CA 1
ATOM 715 C C . GLU A 1 91 ? -4.278 5.212 -24.656 1.00 90.31 91 GLU A C 1
ATOM 717 O O . GLU A 1 91 ? -5.276 4.501 -24.699 1.00 90.31 91 GLU A O 1
ATOM 722 N N . GLU A 1 92 ? -3.196 4.967 -25.391 1.00 91.62 92 GLU A N 1
ATOM 723 C CA . GLU A 1 92 ? -3.022 3.830 -26.290 1.00 91.62 92 GLU A CA 1
ATOM 724 C C . GLU A 1 92 ? -3.058 2.473 -25.569 1.00 91.62 92 GLU A C 1
ATOM 726 O O . GLU A 1 92 ? -3.350 1.455 -26.193 1.00 91.62 92 GLU A O 1
ATOM 731 N N . ASP A 1 93 ? -2.793 2.459 -24.258 1.00 92.81 93 ASP A N 1
ATOM 732 C CA . ASP A 1 93 ? -2.834 1.254 -23.428 1.00 92.81 93 ASP A CA 1
ATOM 733 C C . ASP A 1 93 ? -4.242 0.965 -22.876 1.00 92.81 93 ASP A C 1
ATOM 735 O O . ASP A 1 93 ? -4.453 -0.085 -22.263 1.00 92.81 93 ASP A O 1
ATOM 739 N N . LEU A 1 94 ? -5.202 1.888 -23.025 1.00 94.12 94 LEU A N 1
ATOM 740 C CA . LEU A 1 94 ? -6.555 1.756 -22.481 1.00 94.12 94 LEU A CA 1
ATOM 741 C C . LEU A 1 94 ? -7.342 0.678 -23.245 1.00 94.12 94 LEU A C 1
ATOM 743 O O . LEU A 1 94 ? -7.493 0.742 -24.462 1.00 94.12 94 LEU A O 1
ATOM 747 N N . ILE A 1 95 ? -7.895 -0.299 -22.520 1.00 92.50 95 ILE A N 1
ATOM 748 C CA . ILE A 1 95 ? -8.615 -1.448 -23.108 1.00 92.50 95 ILE A CA 1
ATOM 749 C C . ILE A 1 95 ? -10.119 -1.476 -22.799 1.00 92.50 95 ILE A C 1
ATOM 751 O O . ILE A 1 95 ? -10.840 -2.324 -23.321 1.00 92.50 95 ILE A O 1
ATOM 755 N N . THR A 1 96 ? -10.611 -0.592 -21.933 1.00 87.31 96 THR A N 1
ATOM 756 C CA . THR A 1 96 ? -12.035 -0.490 -21.564 1.00 87.31 96 THR A CA 1
ATOM 757 C C . THR A 1 96 ? -12.705 0.714 -22.210 1.00 87.31 96 THR A C 1
ATOM 759 O O . THR A 1 96 ? -12.068 1.746 -22.397 1.00 87.31 96 THR A O 1
ATOM 762 N N . ASP A 1 97 ? -14.013 0.613 -22.462 1.00 74.06 97 ASP A N 1
ATOM 763 C CA . ASP A 1 97 ? -14.839 1.759 -22.860 1.00 74.06 97 ASP A CA 1
ATOM 764 C C . ASP A 1 97 ? -14.943 2.784 -21.709 1.00 74.06 97 ASP A C 1
ATOM 766 O O . ASP A 1 97 ? -15.113 2.418 -20.542 1.00 74.06 97 ASP A O 1
ATOM 770 N N . LEU A 1 98 ? -14.886 4.075 -22.047 1.00 68.69 98 LEU A N 1
ATOM 771 C CA . LEU A 1 98 ? -14.927 5.223 -21.128 1.00 68.69 98 LEU A CA 1
ATOM 772 C C . LEU A 1 98 ? -16.274 5.367 -20.392 1.00 68.69 98 LEU A C 1
ATOM 774 O O . LEU A 1 98 ? -16.424 6.199 -19.504 1.00 68.69 98 LEU A O 1
ATOM 778 N N . LYS A 1 99 ? -17.283 4.569 -20.756 1.00 68.94 99 LYS A N 1
ATOM 779 C CA . LYS A 1 99 ? -18.618 4.584 -20.131 1.00 68.94 99 LYS A CA 1
ATOM 780 C C . LYS A 1 99 ? -18.704 3.775 -18.833 1.00 68.94 99 LYS A C 1
ATOM 782 O O . LYS A 1 99 ? -19.723 3.834 -18.147 1.00 68.94 99 LYS A O 1
ATOM 787 N N . GLY A 1 100 ? -17.673 2.993 -18.511 1.00 81.38 100 GLY A N 1
ATOM 788 C CA . GLY A 1 100 ? -17.614 2.181 -17.299 1.00 81.38 100 GLY A CA 1
ATOM 789 C C . GLY A 1 100 ? -17.153 2.953 -16.061 1.00 81.38 100 GLY A C 1
ATOM 790 O O . GLY A 1 100 ? -16.601 4.047 -16.138 1.00 81.38 100 GLY A O 1
ATOM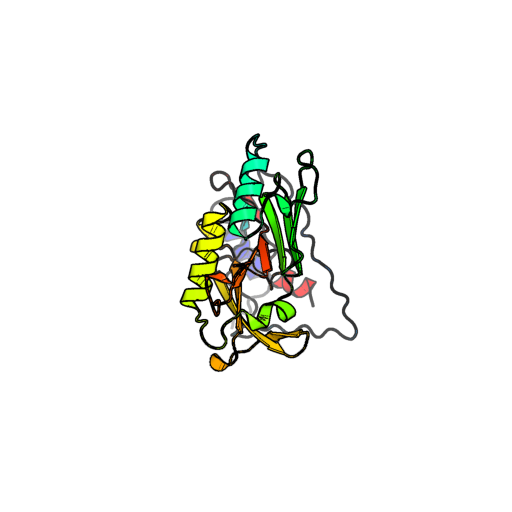 791 N N . THR A 1 101 ? -17.337 2.344 -14.888 1.00 87.75 101 THR A N 1
ATOM 792 C CA . THR A 1 101 ? -16.775 2.847 -13.619 1.00 87.75 101 THR A CA 1
ATOM 793 C C . THR A 1 101 ? -15.413 2.238 -13.296 1.00 87.75 101 THR A C 1
ATOM 795 O O . THR A 1 101 ? -14.772 2.635 -12.326 1.00 87.75 101 THR A O 1
ATOM 798 N N . VAL A 1 102 ? -14.984 1.254 -14.086 1.00 92.25 102 VAL A N 1
ATOM 799 C CA . VAL A 1 102 ? -13.705 0.562 -13.952 1.00 92.25 102 VAL A CA 1
ATOM 800 C C . VAL A 1 102 ? -12.949 0.727 -15.258 1.00 92.25 102 VAL A C 1
ATOM 802 O O . VAL A 1 102 ? -13.394 0.248 -16.300 1.00 92.25 102 VAL A O 1
ATOM 805 N N . TYR A 1 103 ? -11.811 1.400 -15.177 1.00 93.94 103 TYR A N 1
ATOM 806 C CA . TYR A 1 103 ? -10.923 1.655 -16.296 1.00 93.94 103 TYR A CA 1
ATOM 807 C C . TYR A 1 103 ? -9.748 0.697 -16.210 1.00 93.94 103 TYR A C 1
ATOM 809 O O . TYR A 1 103 ? -9.203 0.477 -15.124 1.00 93.94 103 TYR A O 1
ATOM 817 N N . ARG A 1 104 ? -9.373 0.109 -17.344 1.00 95.44 104 ARG A N 1
ATOM 818 C CA . ARG A 1 104 ? -8.273 -0.847 -17.418 1.00 95.44 104 ARG A CA 1
ATOM 819 C C . ARG A 1 104 ? -7.294 -0.478 -18.510 1.00 95.44 104 ARG A C 1
ATOM 821 O O . ARG A 1 104 ? -7.703 -0.180 -19.630 1.00 95.44 104 ARG A O 1
ATOM 828 N N . TRP A 1 105 ? -6.014 -0.612 -18.196 1.00 95.00 105 TRP A N 1
ATOM 829 C CA . TRP A 1 105 ? -4.913 -0.445 -19.131 1.00 95.00 105 TRP A CA 1
ATOM 830 C C . TRP A 1 105 ? -4.088 -1.718 -19.197 1.00 95.00 105 TRP A C 1
ATOM 832 O O . TRP A 1 105 ? -3.943 -2.431 -18.200 1.00 95.00 105 TRP A O 1
ATOM 842 N N . ARG A 1 106 ? -3.521 -1.996 -20.368 1.00 95.12 106 ARG A N 1
ATOM 843 C CA . ARG A 1 106 ? -2.607 -3.112 -20.570 1.00 95.12 106 ARG A CA 1
ATOM 844 C C . ARG A 1 106 ? -1.436 -2.676 -21.429 1.00 95.12 106 ARG A C 1
ATOM 846 O O . ARG A 1 106 ? -1.634 -2.283 -22.571 1.00 95.12 106 ARG A O 1
ATOM 853 N N . LYS A 1 107 ? -0.222 -2.859 -20.910 1.00 92.62 107 LYS A N 1
ATOM 854 C CA . LYS A 1 107 ? 1.001 -2.546 -21.644 1.00 92.62 107 LYS A CA 1
ATOM 855 C C . LYS A 1 107 ? 1.752 -3.816 -22.031 1.00 92.62 107 LYS A C 1
ATOM 857 O O . LYS A 1 107 ? 2.132 -4.632 -21.187 1.00 92.62 107 LYS A O 1
ATOM 862 N N . THR A 1 108 ? 1.943 -4.016 -23.333 1.00 89.88 108 THR A N 1
ATOM 863 C CA . THR A 1 108 ? 2.494 -5.274 -23.874 1.00 89.88 108 THR A CA 1
ATOM 864 C C . THR A 1 108 ? 4.008 -5.391 -23.669 1.00 89.88 108 THR A C 1
ATOM 866 O O . THR A 1 108 ? 4.525 -6.485 -23.423 1.00 89.88 108 THR A O 1
ATOM 869 N N . ASP A 1 109 ? 4.733 -4.272 -23.720 1.00 87.81 109 ASP A N 1
ATOM 870 C CA . ASP A 1 109 ? 6.198 -4.239 -23.620 1.00 87.81 109 ASP A CA 1
ATOM 871 C C . ASP A 1 109 ? 6.704 -4.808 -22.276 1.00 87.81 109 ASP A C 1
ATOM 873 O O . ASP A 1 109 ? 7.587 -5.668 -22.227 1.00 87.81 109 ASP A O 1
ATOM 877 N N . THR A 1 110 ? 6.044 -4.420 -21.196 1.00 87.88 110 THR A N 1
ATOM 878 C CA . THR A 1 110 ? 6.343 -4.702 -19.792 1.00 87.88 110 THR A CA 1
ATOM 879 C C . THR A 1 110 ? 5.459 -5.808 -19.227 1.00 87.88 110 THR A C 1
ATOM 881 O O . THR A 1 110 ? 5.675 -6.223 -18.089 1.00 87.88 110 THR A O 1
ATOM 884 N N . ASN A 1 111 ? 4.518 -6.325 -20.030 1.00 92.12 111 ASN A N 1
ATOM 885 C CA . ASN A 1 111 ? 3.499 -7.292 -19.623 1.00 92.12 111 ASN A CA 1
ATOM 886 C C . ASN A 1 111 ? 2.804 -6.846 -18.331 1.00 92.12 111 ASN A C 1
ATOM 888 O O . ASN A 1 111 ? 2.875 -7.521 -17.302 1.00 92.12 111 ASN A O 1
ATOM 892 N N . SER A 1 112 ? 2.208 -5.658 -18.382 1.00 93.31 112 SER A N 1
ATOM 893 C CA . SER A 1 112 ? 1.613 -5.013 -17.223 1.00 93.31 112 SER A CA 1
ATOM 894 C C . SER A 1 112 ? 0.135 -4.716 -17.411 1.00 93.31 112 SER A C 1
ATOM 896 O O . SER A 1 112 ? -0.382 -4.642 -18.531 1.00 93.31 112 SER A O 1
ATOM 898 N N . PHE A 1 113 ? -0.535 -4.531 -16.285 1.00 94.88 113 PHE A N 1
ATOM 899 C CA . PHE A 1 113 ? -1.943 -4.218 -16.191 1.00 94.88 113 PHE A CA 1
ATOM 900 C C . PHE A 1 113 ? -2.191 -3.203 -15.076 1.00 94.88 113 PHE A C 1
ATOM 902 O O . PHE A 1 113 ? -1.560 -3.253 -14.017 1.00 94.88 113 PHE A O 1
ATOM 909 N N . LEU A 1 114 ? -3.147 -2.311 -15.310 1.00 95.06 114 LEU A N 1
ATOM 910 C CA . LEU A 1 114 ? -3.663 -1.366 -14.330 1.00 95.06 114 LEU A CA 1
ATOM 911 C C . LEU A 1 114 ? -5.187 -1.394 -14.367 1.00 95.06 114 LEU A C 1
ATOM 913 O O . LEU A 1 114 ? -5.781 -1.329 -15.437 1.00 95.06 114 LEU A O 1
ATOM 917 N N . GLU A 1 115 ? -5.808 -1.432 -13.196 1.00 95.19 115 GLU A N 1
ATOM 918 C CA . GLU A 1 115 ? -7.241 -1.255 -12.999 1.00 95.19 115 GLU A CA 1
ATOM 919 C C . GLU A 1 115 ? -7.485 -0.112 -12.017 1.00 95.19 115 GLU A C 1
ATOM 921 O O . GLU A 1 115 ? -6.905 -0.100 -10.930 1.00 95.19 115 GLU A O 1
ATOM 926 N N . ILE A 1 116 ? -8.361 0.825 -12.382 1.00 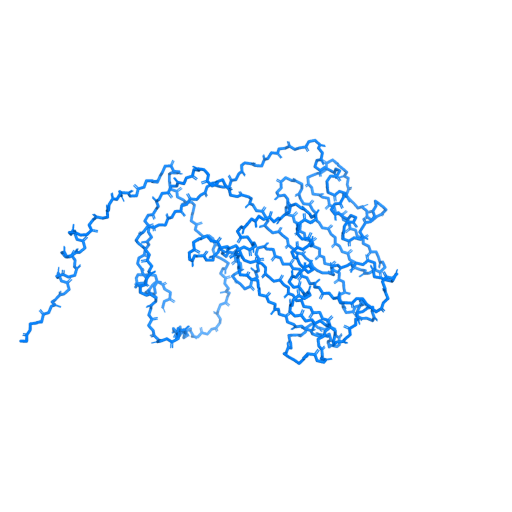93.56 116 ILE A N 1
ATOM 927 C CA . ILE A 1 116 ? -8.815 1.919 -11.519 1.00 93.56 116 ILE A CA 1
ATOM 928 C C . ILE A 1 116 ? -10.340 1.919 -11.488 1.00 93.56 116 ILE A C 1
ATOM 930 O O . ILE A 1 116 ? -10.991 2.045 -12.523 1.00 93.56 116 ILE A O 1
ATOM 934 N N . ASP A 1 117 ? -10.913 1.834 -10.291 1.00 91.50 117 ASP A N 1
ATOM 935 C CA . ASP A 1 117 ? -12.338 2.057 -10.064 1.00 91.50 117 ASP A CA 1
ATOM 936 C C . ASP A 1 117 ? -12.553 3.509 -9.611 1.00 91.50 117 ASP A C 1
ATOM 938 O O . ASP A 1 117 ? -12.124 3.920 -8.527 1.00 91.50 117 ASP A O 1
ATOM 942 N N . ILE A 1 118 ? -13.225 4.294 -10.454 1.00 87.88 118 ILE A N 1
ATOM 943 C CA . ILE A 1 118 ? -13.390 5.739 -10.254 1.00 87.88 118 ILE A CA 1
ATOM 944 C C . ILE A 1 118 ? -14.350 6.094 -9.114 1.00 87.88 118 ILE A C 1
ATOM 946 O O . ILE A 1 118 ? -14.231 7.165 -8.524 1.00 87.88 118 ILE A O 1
ATOM 950 N N . ASN A 1 119 ? -15.266 5.193 -8.752 1.00 85.62 119 ASN A N 1
ATOM 951 C CA . ASN A 1 119 ? -16.220 5.424 -7.667 1.00 85.62 119 ASN A CA 1
ATOM 952 C C . ASN A 1 119 ? -15.579 5.174 -6.305 1.00 85.62 119 ASN A C 1
ATOM 954 O O . ASN A 1 119 ? -15.841 5.876 -5.331 1.00 85.62 119 ASN A O 1
ATOM 958 N N . SER A 1 120 ? -14.777 4.118 -6.213 1.00 84.62 120 SER A N 1
ATOM 959 C CA . SER A 1 120 ? -14.137 3.693 -4.974 1.00 84.62 120 SER A CA 1
ATOM 960 C C . SER A 1 120 ? -12.746 4.278 -4.771 1.00 84.62 120 SER A C 1
ATOM 962 O O . SER A 1 120 ? -12.196 4.095 -3.688 1.00 84.62 120 SER A O 1
ATOM 964 N N . LYS A 1 121 ? -12.170 4.924 -5.794 1.00 85.44 121 LYS A N 1
ATOM 965 C CA . LYS A 1 121 ? -10.747 5.288 -5.876 1.00 85.44 121 LYS A CA 1
ATOM 966 C C . LYS A 1 121 ? -9.798 4.094 -5.668 1.00 85.44 121 LYS A C 1
ATOM 968 O O . LYS A 1 121 ? -8.596 4.304 -5.490 1.00 85.44 121 LYS A O 1
ATOM 973 N N . ARG A 1 122 ? -10.293 2.850 -5.695 1.00 90.06 122 ARG A N 1
ATOM 974 C CA . ARG A 1 122 ? -9.456 1.650 -5.611 1.00 90.06 122 ARG A CA 1
ATOM 975 C C . ARG A 1 122 ? -8.642 1.539 -6.889 1.00 90.06 122 ARG A C 1
ATOM 977 O O . ARG A 1 122 ? -9.169 1.761 -7.977 1.00 90.06 122 ARG A O 1
ATOM 984 N N . PHE A 1 123 ? -7.386 1.133 -6.758 1.00 92.69 123 PHE A N 1
ATOM 985 C CA . PHE A 1 123 ? -6.623 0.701 -7.918 1.00 92.69 123 PHE A CA 1
ATOM 986 C C . PHE A 1 123 ? -5.773 -0.523 -7.618 1.00 92.69 123 PHE A C 1
ATOM 988 O O . PHE A 1 123 ? -5.463 -0.830 -6.461 1.00 92.69 123 PHE A O 1
ATOM 995 N N . TYR A 1 124 ? -5.409 -1.204 -8.694 1.00 95.12 124 TYR A N 1
ATOM 996 C CA . TYR A 1 124 ? -4.516 -2.344 -8.696 1.00 95.12 124 TYR A CA 1
ATOM 997 C C . TYR A 1 124 ? -3.628 -2.283 -9.937 1.00 95.12 124 TYR A C 1
ATOM 999 O O . TYR A 1 124 ? -4.132 -2.203 -11.053 1.00 95.12 124 TYR A O 1
ATOM 1007 N N . ALA A 1 125 ? -2.318 -2.313 -9.731 1.00 94.81 125 ALA A N 1
ATOM 1008 C CA . ALA A 1 125 ? -1.311 -2.343 -10.776 1.00 94.81 125 ALA A CA 1
ATOM 1009 C C . ALA A 1 125 ? -0.426 -3.576 -10.590 1.00 94.81 125 ALA A C 1
ATOM 1011 O O . ALA A 1 125 ? 0.062 -3.830 -9.483 1.00 94.81 125 ALA A O 1
ATOM 1012 N N . ASP A 1 126 ? -0.192 -4.310 -11.673 1.00 95.19 126 ASP A N 1
ATOM 1013 C CA . ASP A 1 126 ? 0.718 -5.450 -11.695 1.00 95.19 126 ASP A CA 1
ATOM 1014 C C . ASP A 1 126 ? 1.529 -5.467 -12.992 1.00 95.19 126 ASP A C 1
ATOM 1016 O O . ASP A 1 126 ? 0.980 -5.385 -14.088 1.00 95.19 126 ASP A O 1
ATOM 1020 N N . SER A 1 127 ? 2.845 -5.575 -12.867 1.00 93.31 127 SER A N 1
ATOM 1021 C CA . SER A 1 127 ? 3.793 -5.768 -13.952 1.00 93.31 127 SER A CA 1
ATOM 1022 C C . SER A 1 127 ? 4.656 -6.986 -13.665 1.00 93.31 127 SER A C 1
ATOM 1024 O O . SER A 1 127 ? 4.976 -7.316 -12.514 1.00 93.31 127 SER A O 1
ATOM 1026 N N . ASP A 1 128 ? 5.066 -7.656 -14.739 1.00 92.94 128 ASP A N 1
ATOM 1027 C CA . ASP A 1 128 ? 5.969 -8.792 -14.654 1.00 92.94 128 ASP A CA 1
ATOM 1028 C C . ASP A 1 128 ? 7.358 -8.343 -14.176 1.00 92.94 128 ASP A C 1
ATOM 1030 O O . ASP A 1 128 ? 8.243 -7.963 -14.947 1.00 92.94 128 ASP A O 1
ATOM 1034 N N . MET A 1 129 ? 7.555 -8.382 -12.861 1.00 92.38 129 MET A N 1
ATOM 1035 C CA . MET A 1 129 ? 8.812 -7.991 -12.231 1.00 92.38 129 MET A CA 1
ATOM 1036 C C . MET A 1 129 ? 9.985 -8.857 -12.685 1.00 92.38 129 MET A C 1
ATOM 1038 O O . MET A 1 129 ? 11.105 -8.358 -12.734 1.00 92.38 129 MET A O 1
ATOM 1042 N N . VAL A 1 130 ? 9.753 -10.126 -13.038 1.00 92.88 130 VAL A N 1
ATOM 1043 C CA . VAL A 1 130 ? 10.814 -11.027 -13.507 1.00 92.88 130 VAL A CA 1
ATOM 1044 C C . VAL A 1 130 ? 11.290 -10.573 -14.881 1.00 92.88 130 VAL A C 1
ATOM 1046 O O . VAL A 1 130 ? 12.487 -10.341 -15.065 1.00 92.88 130 VAL A O 1
ATOM 1049 N N . LYS A 1 131 ? 10.359 -10.352 -15.817 1.00 90.06 131 LYS A N 1
ATOM 1050 C CA . LYS A 1 131 ? 10.660 -9.839 -17.162 1.00 90.06 131 LYS A CA 1
ATOM 1051 C C . LYS A 1 131 ? 11.329 -8.464 -17.109 1.00 90.06 131 LYS A C 1
ATOM 1053 O O . LYS A 1 131 ? 12.261 -8.195 -17.863 1.00 90.06 131 LYS A O 1
ATOM 1058 N N . ASN A 1 132 ? 10.885 -7.612 -16.188 1.00 89.06 132 ASN A N 1
ATOM 1059 C CA . ASN A 1 132 ? 11.387 -6.246 -16.041 1.00 89.06 132 ASN A CA 1
ATOM 1060 C C . ASN A 1 132 ? 12.628 -6.135 -15.129 1.00 89.06 132 ASN A C 1
ATOM 1062 O O . ASN A 1 132 ? 13.204 -5.054 -15.011 1.00 89.06 132 ASN A O 1
ATOM 1066 N N . SER A 1 133 ? 13.092 -7.236 -14.525 1.00 90.12 133 SER A N 1
ATOM 1067 C CA . SER A 1 133 ? 14.219 -7.255 -13.574 1.00 90.12 133 SER A CA 1
ATOM 1068 C C . SER A 1 133 ? 15.523 -6.707 -14.156 1.00 90.12 133 SER A C 1
ATOM 1070 O O . SER A 1 133 ? 16.291 -6.046 -13.458 1.00 90.12 133 SER A O 1
ATOM 1072 N N . ALA A 1 134 ? 15.759 -6.919 -15.455 1.00 89.00 134 ALA A N 1
ATOM 1073 C CA . ALA A 1 134 ? 16.943 -6.428 -16.152 1.00 89.00 134 ALA A CA 1
ATOM 1074 C C . ALA A 1 134 ? 17.063 -4.895 -16.118 1.00 89.00 134 ALA A C 1
ATOM 1076 O O . ALA A 1 134 ? 18.185 -4.387 -16.180 1.00 89.00 134 ALA A O 1
ATOM 1077 N N . ARG A 1 135 ? 15.936 -4.183 -15.971 1.00 89.06 135 ARG A N 1
ATOM 1078 C CA . ARG A 1 135 ? 15.840 -2.717 -15.894 1.00 89.06 135 ARG A CA 1
ATOM 1079 C C . ARG A 1 135 ? 15.993 -2.175 -14.467 1.00 89.06 135 ARG A C 1
ATOM 1081 O O . ARG A 1 135 ? 16.074 -0.966 -14.290 1.00 89.06 135 ARG A O 1
ATOM 1088 N N . MET A 1 136 ? 16.053 -3.046 -13.457 1.00 91.50 136 MET A N 1
ATOM 1089 C CA . MET A 1 136 ? 16.145 -2.677 -12.041 1.00 91.50 136 MET A CA 1
ATOM 1090 C C . MET A 1 136 ? 17.585 -2.785 -11.530 1.00 91.50 136 MET A C 1
ATOM 1092 O O . MET A 1 136 ? 18.324 -3.714 -11.871 1.00 91.50 136 MET A O 1
ATOM 1096 N N . GLN A 1 137 ? 18.002 -1.843 -10.692 1.00 91.62 137 GLN A N 1
ATOM 1097 C CA . GLN A 1 137 ? 19.337 -1.804 -10.118 1.00 91.62 137 GLN A CA 1
ATOM 1098 C C . GLN A 1 137 ? 19.393 -2.567 -8.791 1.00 91.62 137 GLN A C 1
ATOM 1100 O O . GLN A 1 137 ? 18.672 -2.282 -7.837 1.00 91.62 137 GLN A O 1
ATOM 1105 N N . LYS A 1 138 ? 20.311 -3.532 -8.727 1.00 93.69 138 LYS A N 1
ATOM 1106 C CA . LYS A 1 138 ? 20.576 -4.340 -7.537 1.00 93.69 138 LYS A CA 1
ATOM 1107 C C . LYS A 1 138 ? 21.409 -3.549 -6.518 1.00 93.69 138 LYS A C 1
ATOM 1109 O O . LYS A 1 138 ? 22.361 -2.866 -6.890 1.00 93.69 138 LYS A O 1
ATOM 1114 N N . GLY A 1 139 ? 21.067 -3.663 -5.238 1.00 93.31 139 GLY A N 1
ATOM 1115 C CA . GLY A 1 139 ? 21.865 -3.167 -4.115 1.00 93.31 139 GLY A CA 1
ATOM 1116 C C . GLY A 1 139 ? 21.815 -1.660 -3.855 1.00 93.31 139 GLY A C 1
ATOM 1117 O O . GLY A 1 139 ? 22.672 -1.150 -3.137 1.00 93.31 139 GLY A O 1
ATOM 1118 N N . ARG A 1 140 ? 20.859 -0.932 -4.447 1.00 91.88 140 ARG A N 1
ATOM 1119 C CA . ARG A 1 140 ? 20.747 0.535 -4.301 1.00 91.88 140 ARG A CA 1
ATOM 1120 C C . ARG A 1 140 ? 19.584 1.021 -3.449 1.00 91.88 140 ARG A C 1
ATOM 1122 O O . ARG A 1 140 ? 19.555 2.192 -3.091 1.00 91.88 140 ARG A O 1
ATOM 1129 N N . LEU A 1 141 ? 18.635 0.149 -3.131 1.00 93.81 141 LEU A N 1
ATOM 1130 C CA . LEU A 1 141 ? 17.483 0.517 -2.316 1.00 93.81 141 LEU A CA 1
ATOM 1131 C C . LEU A 1 141 ? 17.867 0.626 -0.843 1.00 93.81 141 LEU A C 1
ATOM 1133 O O . LEU A 1 141 ? 18.495 -0.273 -0.286 1.00 93.81 141 LEU A O 1
ATOM 1137 N N . ASN A 1 142 ? 17.420 1.709 -0.216 1.00 94.25 142 ASN A N 1
ATOM 1138 C CA . ASN A 1 142 ? 17.435 1.888 1.227 1.00 94.25 142 ASN A CA 1
ATOM 1139 C C . ASN A 1 142 ? 16.025 2.250 1.724 1.00 94.25 142 ASN A C 1
ATOM 1141 O O . ASN A 1 142 ? 15.108 2.485 0.931 1.00 94.25 142 ASN A O 1
ATOM 1145 N N . GLU A 1 143 ? 15.854 2.261 3.044 1.00 95.56 143 GLU A N 1
ATOM 1146 C CA . GLU A 1 143 ? 14.532 2.359 3.665 1.00 95.56 143 GLU A CA 1
ATOM 1147 C C . GLU A 1 143 ? 13.907 3.737 3.467 1.00 95.56 143 GLU A C 1
ATOM 1149 O O . GLU A 1 143 ? 12.723 3.842 3.151 1.00 95.56 143 GLU A O 1
ATOM 1154 N N . GLU A 1 144 ? 14.718 4.783 3.612 1.00 95.81 144 GLU A N 1
ATOM 1155 C CA . GLU A 1 144 ? 14.309 6.177 3.459 1.00 95.81 144 GLU A CA 1
ATOM 1156 C C . GLU A 1 144 ? 13.830 6.460 2.033 1.00 95.81 144 GLU A C 1
ATOM 1158 O O . GLU A 1 144 ? 12.733 6.981 1.839 1.00 95.81 144 GLU A O 1
ATOM 1163 N N . TYR A 1 145 ? 14.593 6.021 1.030 1.00 94.12 145 TYR A N 1
ATOM 1164 C CA . TYR A 1 145 ? 14.224 6.148 -0.375 1.00 94.12 145 TYR A CA 1
ATOM 1165 C C . TYR A 1 145 ? 12.939 5.384 -0.694 1.00 94.12 145 TYR A C 1
ATOM 1167 O O . TYR A 1 145 ? 12.065 5.914 -1.381 1.00 94.12 145 TYR A O 1
ATOM 1175 N N . ALA A 1 146 ? 12.795 4.150 -0.197 1.00 95.62 146 ALA A N 1
ATOM 1176 C CA . ALA A 1 146 ? 11.601 3.345 -0.439 1.00 95.62 146 ALA A CA 1
ATOM 1177 C C . ALA A 1 146 ? 10.353 4.012 0.162 1.00 95.62 146 ALA A C 1
ATOM 1179 O O . ALA A 1 146 ? 9.359 4.198 -0.543 1.00 95.62 146 ALA A O 1
ATOM 1180 N N . LYS A 1 147 ? 10.420 4.430 1.433 1.00 96.31 147 LYS A N 1
ATOM 1181 C CA . LYS A 1 147 ? 9.330 5.137 2.124 1.00 96.31 147 LYS A CA 1
ATOM 1182 C C . LYS A 1 147 ? 8.983 6.455 1.439 1.00 96.31 147 LYS A C 1
ATOM 1184 O O . LYS A 1 147 ? 7.825 6.673 1.096 1.00 96.31 147 LYS A O 1
ATOM 1189 N N . GLY A 1 148 ? 9.983 7.294 1.168 1.00 95.25 148 GLY A N 1
ATOM 1190 C CA . GLY A 1 148 ? 9.798 8.574 0.486 1.00 95.25 148 GLY A CA 1
ATOM 1191 C C . GLY A 1 148 ? 9.180 8.415 -0.905 1.00 95.25 148 GLY A C 1
ATOM 1192 O O . GLY A 1 148 ? 8.246 9.138 -1.253 1.00 95.25 148 GLY A O 1
ATOM 1193 N N . SER A 1 149 ? 9.631 7.418 -1.674 1.00 94.44 149 SER A N 1
ATOM 1194 C CA . SER A 1 149 ? 9.071 7.101 -2.995 1.00 94.44 149 SER A CA 1
ATOM 1195 C C . SER A 1 149 ? 7.617 6.644 -2.910 1.00 94.44 149 SER A C 1
ATOM 1197 O O . SER A 1 149 ? 6.807 7.046 -3.745 1.00 94.44 149 SER A O 1
ATOM 1199 N N . ALA A 1 150 ? 7.275 5.836 -1.903 1.00 95.56 150 ALA A N 1
ATOM 1200 C CA . ALA A 1 150 ? 5.913 5.367 -1.681 1.00 95.56 150 ALA A CA 1
ATOM 1201 C C . ALA A 1 150 ? 4.966 6.504 -1.275 1.00 95.56 150 ALA A C 1
ATOM 1203 O O . ALA A 1 150 ? 3.894 6.637 -1.861 1.00 95.56 150 ALA A O 1
ATOM 1204 N N . LEU A 1 151 ? 5.371 7.356 -0.329 1.00 95.06 151 LEU A N 1
ATOM 1205 C CA . LEU A 1 151 ? 4.584 8.525 0.077 1.00 95.06 151 LEU A CA 1
ATOM 1206 C C . LEU A 1 151 ? 4.375 9.468 -1.109 1.00 95.06 151 LEU A C 1
ATOM 1208 O O . LEU A 1 151 ? 3.238 9.759 -1.462 1.00 95.06 151 LEU A O 1
ATOM 1212 N N . THR A 1 152 ? 5.453 9.832 -1.812 1.00 94.62 152 THR A N 1
ATOM 1213 C CA . THR A 1 152 ? 5.387 10.685 -3.011 1.00 94.62 152 THR A CA 1
ATOM 1214 C C . THR A 1 152 ? 4.424 10.122 -4.055 1.00 94.62 152 THR A C 1
ATOM 1216 O O . THR A 1 152 ? 3.650 10.866 -4.657 1.00 94.62 152 THR A O 1
ATOM 1219 N N . PHE A 1 153 ? 4.463 8.808 -4.278 1.00 94.56 153 PHE A N 1
ATOM 1220 C CA . PHE A 1 153 ? 3.575 8.129 -5.211 1.00 94.56 153 PHE A CA 1
ATOM 1221 C C . PHE A 1 153 ? 2.102 8.269 -4.814 1.00 94.56 153 PHE A C 1
ATOM 1223 O O . PHE A 1 153 ? 1.299 8.733 -5.621 1.00 94.56 153 PHE A O 1
ATOM 1230 N N . PHE A 1 154 ? 1.739 7.934 -3.574 1.00 94.81 154 PHE A N 1
ATOM 1231 C CA . PHE A 1 154 ? 0.344 8.019 -3.134 1.00 94.81 154 PHE A CA 1
ATOM 1232 C C . PHE A 1 154 ? -0.156 9.460 -2.965 1.00 94.81 154 PHE A C 1
ATOM 1234 O O . PHE A 1 154 ? -1.340 9.706 -3.202 1.00 94.81 154 PHE A O 1
ATOM 1241 N N . THR A 1 155 ? 0.725 10.418 -2.657 1.00 93.69 155 THR A N 1
ATOM 1242 C CA . THR A 1 155 ? 0.407 11.855 -2.680 1.00 93.69 155 THR A CA 1
ATOM 1243 C C . THR A 1 155 ? 0.069 12.326 -4.092 1.00 93.69 155 THR A C 1
ATOM 1245 O O . THR A 1 155 ? -0.940 12.999 -4.284 1.00 93.69 155 THR A O 1
ATOM 1248 N N . LYS A 1 156 ? 0.854 11.937 -5.109 1.00 92.75 156 LYS A N 1
ATOM 1249 C CA . LYS A 1 156 ? 0.575 12.295 -6.516 1.00 92.75 156 LYS A CA 1
ATOM 1250 C C . LYS A 1 156 ? -0.778 11.777 -7.007 1.00 92.75 156 LYS A C 1
ATOM 1252 O O . LYS A 1 156 ? -1.388 12.410 -7.864 1.00 92.75 156 LYS A O 1
ATOM 1257 N N . LEU A 1 157 ? -1.217 10.646 -6.461 1.00 91.25 157 LEU A N 1
ATOM 1258 C CA . LEU A 1 157 ? -2.483 9.996 -6.787 1.00 91.25 157 LEU A CA 1
ATOM 1259 C C . LEU A 1 157 ? -3.675 10.494 -5.958 1.00 91.25 157 LEU A C 1
ATOM 1261 O O . LEU A 1 157 ? -4.770 9.974 -6.147 1.00 91.25 157 LEU A O 1
ATOM 1265 N N . ASP A 1 158 ? -3.487 11.429 -5.018 1.00 89.50 158 ASP A N 1
ATOM 1266 C CA . ASP A 1 158 ? -4.552 11.874 -4.102 1.00 89.50 158 ASP A CA 1
ATOM 1267 C C . ASP A 1 158 ? -5.224 10.691 -3.357 1.00 89.50 158 ASP A C 1
ATOM 1269 O O . ASP A 1 158 ? -6.450 10.571 -3.254 1.00 89.50 158 ASP A O 1
ATOM 1273 N N . ARG A 1 159 ? -4.396 9.741 -2.893 1.00 90.38 159 ARG A N 1
ATOM 1274 C CA . ARG A 1 159 ? -4.817 8.510 -2.190 1.00 90.38 159 ARG A CA 1
ATOM 1275 C C . ARG A 1 159 ? -4.138 8.346 -0.832 1.00 90.38 159 ARG A C 1
ATOM 1277 O O . ARG A 1 159 ? -3.954 7.224 -0.364 1.00 90.38 159 ARG A O 1
ATOM 1284 N N . ILE A 1 160 ? -3.755 9.450 -0.206 1.00 91.19 160 ILE A N 1
ATOM 1285 C CA . ILE A 1 160 ? -3.103 9.475 1.102 1.00 91.19 160 ILE A CA 1
ATOM 1286 C C . ILE A 1 160 ? -3.759 10.534 1.990 1.00 91.19 160 ILE A C 1
ATOM 1288 O O . ILE A 1 160 ? -4.329 11.502 1.501 1.00 91.19 160 ILE A O 1
ATOM 1292 N N . ASP A 1 161 ? -3.719 10.309 3.295 1.00 89.69 161 ASP A N 1
ATOM 1293 C CA . ASP A 1 161 ? -4.179 11.228 4.330 1.00 89.69 161 ASP A CA 1
ATOM 1294 C C . ASP A 1 161 ? -3.179 11.205 5.494 1.00 89.69 161 ASP A C 1
ATOM 1296 O O . ASP A 1 161 ? -2.307 10.330 5.558 1.00 89.69 161 ASP A O 1
ATOM 1300 N N . ASN A 1 162 ? -3.322 12.144 6.431 1.00 90.56 162 ASN A N 1
ATOM 1301 C CA . ASN A 1 162 ? -2.418 12.277 7.576 1.00 90.56 162 ASN A CA 1
ATOM 1302 C C . ASN A 1 162 ? -2.330 10.990 8.415 1.00 90.56 162 ASN A C 1
ATOM 1304 O O . ASN A 1 162 ? -1.299 10.729 9.029 1.00 90.56 162 ASN A O 1
ATOM 1308 N N . LEU A 1 163 ? -3.363 10.136 8.403 1.00 92.00 163 LEU A N 1
ATOM 1309 C CA . LEU A 1 163 ? -3.358 8.878 9.156 1.00 92.00 163 LEU A CA 1
ATOM 1310 C C . LEU A 1 163 ? -2.341 7.875 8.601 1.00 92.00 163 LEU A C 1
ATOM 1312 O O . LEU A 1 163 ? -1.875 7.013 9.346 1.00 92.00 163 LEU A O 1
ATOM 1316 N N . TYR A 1 164 ? -2.012 7.947 7.307 1.00 93.12 164 TYR A N 1
ATOM 1317 C CA . TYR A 1 164 ? -0.926 7.164 6.711 1.00 93.12 164 TYR A CA 1
ATOM 1318 C C . TYR A 1 164 ? 0.450 7.779 6.976 1.00 93.12 164 TYR A C 1
ATOM 1320 O O . TYR A 1 164 ? 1.411 7.034 7.170 1.00 93.12 164 TYR A O 1
ATOM 1328 N N . GLU A 1 165 ? 0.553 9.109 6.996 1.00 88.81 165 GLU A N 1
ATOM 1329 C CA . GLU A 1 165 ? 1.811 9.820 7.265 1.00 88.81 165 GLU A CA 1
ATOM 1330 C C . GLU A 1 165 ? 2.270 9.619 8.715 1.00 88.81 165 GLU A C 1
ATOM 1332 O O . GLU A 1 165 ? 3.416 9.243 8.956 1.00 88.81 165 GLU A O 1
ATOM 1337 N N . GLU A 1 166 ? 1.344 9.754 9.667 1.00 90.81 166 GLU A N 1
ATOM 1338 C CA . GLU A 1 166 ? 1.521 9.437 11.094 1.00 90.81 166 GLU A CA 1
ATOM 1339 C C . GLU A 1 166 ? 1.471 7.921 11.378 1.00 90.81 166 GLU A C 1
ATOM 1341 O O . GLU A 1 166 ? 1.671 7.457 12.509 1.00 90.81 166 GLU A O 1
ATOM 1346 N N . GLY A 1 167 ? 1.161 7.149 10.337 1.00 92.81 167 GLY A N 1
ATOM 1347 C CA . GLY A 1 167 ? 0.970 5.713 10.339 1.00 92.81 167 GLY A CA 1
ATOM 1348 C C . GLY A 1 167 ? 2.247 4.891 10.480 1.00 92.81 167 GLY A C 1
ATOM 1349 O O . GLY A 1 167 ? 3.353 5.388 10.696 1.00 92.81 167 GLY A O 1
ATOM 1350 N N . VAL A 1 168 ? 2.092 3.573 10.340 1.00 95.19 168 VAL A N 1
ATOM 1351 C CA . VAL A 1 168 ? 3.234 2.651 10.284 1.00 95.19 168 VAL A CA 1
ATOM 1352 C C . VAL A 1 168 ? 3.569 2.365 8.829 1.00 95.19 168 VAL A C 1
ATOM 1354 O O . VAL A 1 168 ? 2.711 1.962 8.050 1.00 95.19 168 VAL A O 1
ATOM 1357 N N . GLN A 1 169 ? 4.841 2.530 8.477 1.00 95.75 169 GLN A N 1
ATOM 1358 C CA . GLN A 1 169 ? 5.358 2.287 7.134 1.00 95.75 169 GLN A CA 1
ATOM 1359 C C . GLN A 1 169 ? 6.338 1.120 7.207 1.00 95.75 169 GLN A C 1
ATOM 1361 O O . GLN A 1 169 ? 7.450 1.260 7.726 1.00 95.75 169 GLN A O 1
ATOM 1366 N N . LYS A 1 170 ? 5.914 -0.051 6.731 1.00 96.62 170 LYS A N 1
ATOM 1367 C CA . LYS A 1 170 ? 6.721 -1.271 6.774 1.00 96.62 170 LYS A CA 1
ATOM 1368 C C . LYS A 1 170 ? 7.389 -1.489 5.424 1.00 96.62 170 LYS A C 1
ATOM 1370 O O . LYS A 1 170 ? 6.712 -1.561 4.405 1.00 96.62 170 LYS A O 1
ATOM 1375 N N . VAL A 1 171 ? 8.709 -1.648 5.433 1.00 97.25 171 VAL A N 1
ATOM 1376 C CA . VAL A 1 171 ? 9.491 -1.958 4.232 1.00 97.25 171 VAL A CA 1
ATOM 1377 C C . VAL A 1 171 ? 9.902 -3.424 4.264 1.00 97.25 171 VAL A C 1
ATOM 1379 O O . VAL A 1 171 ? 10.452 -3.905 5.251 1.00 97.25 171 VAL A O 1
ATOM 1382 N N . THR A 1 172 ? 9.615 -4.140 3.181 1.00 97.19 172 THR A N 1
ATOM 1383 C CA . THR A 1 172 ? 10.029 -5.528 2.966 1.00 97.19 172 THR A CA 1
ATOM 1384 C C . THR A 1 172 ? 10.906 -5.580 1.722 1.00 97.19 172 THR A C 1
ATOM 1386 O O . THR A 1 172 ? 10.426 -5.335 0.614 1.00 97.19 172 THR A O 1
ATOM 1389 N N . TYR A 1 173 ? 12.193 -5.873 1.888 1.00 97.44 173 TYR A N 1
ATOM 1390 C CA . TYR A 1 173 ? 13.117 -5.990 0.761 1.00 97.44 173 TYR A CA 1
ATOM 1391 C C . TYR A 1 173 ? 13.002 -7.348 0.089 1.00 97.44 173 TYR A C 1
ATOM 1393 O O . TYR A 1 173 ? 12.769 -8.367 0.743 1.00 97.44 173 TYR A O 1
ATOM 1401 N N . GLY A 1 174 ? 13.217 -7.363 -1.221 1.00 96.69 174 GLY A N 1
ATOM 1402 C CA . GLY A 1 174 ? 13.221 -8.594 -1.982 1.00 96.69 174 GLY A CA 1
ATOM 1403 C C . GLY A 1 174 ? 14.155 -8.577 -3.179 1.00 96.69 174 GLY A C 1
ATOM 1404 O O . GLY A 1 174 ? 14.648 -7.538 -3.626 1.00 96.69 174 GLY A O 1
ATOM 1405 N N . TYR A 1 175 ? 14.405 -9.776 -3.684 1.00 96.25 175 TYR A N 1
ATOM 1406 C CA . TYR A 1 175 ? 15.183 -10.037 -4.883 1.00 96.25 175 TYR A CA 1
ATOM 1407 C C . TYR A 1 175 ? 14.431 -10.995 -5.804 1.00 96.25 175 TYR A C 1
ATOM 1409 O O . TYR A 1 175 ? 13.420 -11.598 -5.436 1.00 96.25 175 TYR A O 1
ATOM 1417 N N . ILE A 1 176 ? 14.930 -11.109 -7.029 1.00 95.31 176 ILE A N 1
ATOM 1418 C CA . ILE A 1 176 ? 14.333 -11.929 -8.078 1.00 95.31 176 ILE A CA 1
ATOM 1419 C C . ILE A 1 176 ? 15.251 -13.125 -8.309 1.00 95.31 176 ILE A C 1
ATOM 1421 O O . ILE A 1 176 ? 16.425 -12.951 -8.634 1.00 95.31 176 ILE A O 1
ATOM 1425 N N . GLY A 1 177 ? 14.722 -14.331 -8.102 1.00 92.19 177 GLY A N 1
ATOM 1426 C CA . GLY A 1 177 ? 15.438 -15.592 -8.280 1.00 92.19 177 GLY A CA 1
ATOM 1427 C C . GLY A 1 177 ? 14.685 -16.499 -9.248 1.00 92.19 177 GLY A C 1
ATOM 1428 O O . GLY A 1 177 ? 13.593 -16.977 -8.938 1.00 92.19 177 GLY A O 1
ATOM 1429 N N . GLY A 1 178 ? 15.248 -16.737 -10.434 1.00 90.38 178 GLY A N 1
ATOM 1430 C CA . GLY A 1 178 ? 14.551 -17.473 -11.491 1.00 90.38 178 GLY A CA 1
ATOM 1431 C C . GLY A 1 178 ? 13.228 -16.791 -11.854 1.00 90.38 178 GLY A C 1
ATOM 1432 O O . GLY A 1 178 ? 13.223 -15.639 -12.272 1.00 90.38 178 GLY A O 1
ATOM 1433 N N . THR A 1 179 ? 12.108 -17.491 -11.660 1.00 90.69 179 THR A N 1
ATOM 1434 C CA . THR A 1 179 ? 10.749 -17.005 -11.966 1.00 90.69 179 THR A CA 1
ATOM 1435 C C . THR A 1 179 ? 9.972 -16.509 -10.743 1.00 90.69 179 THR A C 1
ATOM 1437 O O . THR A 1 179 ? 8.764 -16.290 -10.830 1.00 90.69 179 THR A O 1
ATOM 1440 N N . ARG A 1 180 ? 10.623 -16.358 -9.580 1.00 93.38 180 ARG A N 1
ATOM 1441 C CA . ARG A 1 180 ? 9.957 -16.023 -8.312 1.00 93.38 180 ARG A CA 1
ATOM 1442 C C . ARG A 1 180 ? 10.586 -14.817 -7.618 1.00 93.38 180 ARG A C 1
ATOM 1444 O O . ARG A 1 180 ? 11.759 -14.493 -7.810 1.00 93.38 180 ARG A O 1
ATOM 1451 N N . LEU A 1 181 ? 9.770 -14.174 -6.788 1.00 94.00 181 LEU A N 1
ATOM 1452 C CA . LEU A 1 181 ? 10.163 -13.090 -5.894 1.00 94.00 181 LEU A CA 1
ATOM 1453 C C . LEU A 1 181 ? 10.439 -13.666 -4.506 1.00 94.00 181 LEU A C 1
ATOM 1455 O O . LEU A 1 181 ? 9.646 -14.462 -4.002 1.00 94.00 181 LEU A O 1
ATOM 1459 N N . PHE A 1 182 ? 11.536 -13.247 -3.889 1.00 95.94 182 PHE A N 1
ATOM 1460 C CA . PHE A 1 182 ? 11.947 -13.710 -2.567 1.00 95.94 182 PHE A CA 1
ATOM 1461 C C . PHE A 1 182 ? 12.219 -12.522 -1.655 1.00 95.94 182 PHE A C 1
ATOM 1463 O O . PHE A 1 182 ? 12.813 -11.537 -2.088 1.00 95.94 182 PHE A O 1
ATOM 1470 N N . GLU A 1 183 ? 11.818 -12.625 -0.389 1.00 96.25 183 GLU A N 1
ATOM 1471 C CA . GLU A 1 183 ? 12.217 -11.661 0.638 1.00 96.25 183 GLU A CA 1
ATOM 1472 C C . GLU A 1 183 ? 13.708 -11.837 0.975 1.00 96.25 183 GLU A C 1
ATOM 1474 O O . GLU A 1 183 ? 14.249 -12.944 0.922 1.00 96.25 183 GLU A O 1
ATOM 1479 N N . THR A 1 184 ? 14.393 -10.745 1.311 1.00 96.06 184 THR A N 1
ATOM 1480 C CA . THR A 1 184 ? 15.797 -10.777 1.742 1.00 96.06 184 THR A CA 1
ATOM 1481 C C . THR A 1 184 ? 16.091 -9.673 2.744 1.00 96.06 184 THR A C 1
ATOM 1483 O O . THR A 1 184 ? 15.448 -8.630 2.749 1.00 96.06 184 THR A O 1
ATOM 1486 N N . THR A 1 185 ? 17.094 -9.891 3.586 1.00 94.75 185 THR A N 1
ATOM 1487 C CA . THR A 1 185 ? 17.682 -8.861 4.455 1.00 94.75 185 THR A CA 1
ATOM 1488 C C . THR A 1 185 ? 19.051 -8.400 3.951 1.00 94.75 185 THR A C 1
ATOM 1490 O O . THR A 1 185 ? 19.609 -7.430 4.462 1.00 94.75 185 THR A O 1
ATOM 1493 N N . ALA A 1 186 ? 19.610 -9.070 2.938 1.00 94.69 186 ALA A N 1
ATOM 1494 C CA . ALA A 1 186 ? 20.913 -8.740 2.386 1.00 94.69 186 ALA A CA 1
ATOM 1495 C C . ALA A 1 186 ? 20.796 -7.540 1.438 1.00 94.69 186 ALA A C 1
ATOM 1497 O O . ALA A 1 186 ? 20.370 -7.687 0.294 1.00 94.69 186 ALA A O 1
ATOM 1498 N N . ALA A 1 187 ? 21.241 -6.365 1.895 1.00 92.62 187 ALA A N 1
ATOM 1499 C CA . ALA A 1 187 ? 21.161 -5.115 1.135 1.00 92.62 187 ALA A CA 1
ATOM 1500 C C . ALA A 1 187 ? 21.753 -5.228 -0.278 1.00 92.62 187 ALA A C 1
ATOM 1502 O O . ALA A 1 187 ? 21.164 -4.733 -1.232 1.00 92.62 187 ALA A O 1
ATOM 1503 N N . ARG A 1 188 ? 22.877 -5.944 -0.433 1.00 94.06 188 ARG A N 1
ATOM 1504 C CA . ARG A 1 188 ? 23.524 -6.178 -1.736 1.00 94.06 188 ARG A CA 1
ATOM 1505 C C . ARG A 1 188 ? 22.654 -6.961 -2.716 1.00 94.06 188 ARG A C 1
ATOM 1507 O O . ARG A 1 188 ? 22.886 -6.866 -3.915 1.00 94.06 188 ARG A O 1
ATOM 1514 N N . ASP A 1 189 ? 21.724 -7.770 -2.209 1.00 94.25 189 ASP A N 1
ATOM 1515 C CA . ASP A 1 189 ? 20.883 -8.660 -3.001 1.00 94.25 189 ASP A CA 1
ATOM 1516 C C . ASP A 1 189 ? 19.524 -8.056 -3.344 1.00 94.25 189 ASP A C 1
ATOM 1518 O O . ASP A 1 189 ? 18.892 -8.493 -4.302 1.00 94.25 189 ASP A O 1
ATOM 1522 N N . THR A 1 190 ? 19.129 -7.000 -2.637 1.00 96.62 190 THR A N 1
ATOM 1523 C CA . THR A 1 190 ? 17.887 -6.262 -2.850 1.00 96.62 190 THR A CA 1
ATOM 1524 C C . THR A 1 190 ? 17.780 -5.713 -4.273 1.00 96.62 190 THR A C 1
ATOM 1526 O O . THR A 1 190 ? 18.658 -4.992 -4.746 1.00 96.62 190 THR A O 1
ATOM 1529 N N . VAL A 1 191 ? 16.666 -6.011 -4.936 1.00 95.12 191 VAL A N 1
ATOM 1530 C CA . VAL A 1 191 ? 16.300 -5.488 -6.265 1.00 95.12 191 VAL A CA 1
ATOM 1531 C C . VAL A 1 191 ? 15.055 -4.604 -6.174 1.00 95.12 191 VAL A C 1
ATOM 1533 O O . VAL A 1 191 ? 14.944 -3.619 -6.897 1.00 95.12 191 VAL A O 1
ATOM 1536 N N . PHE A 1 192 ? 14.137 -4.924 -5.261 1.00 95.44 192 PHE A N 1
ATOM 1537 C CA . PHE A 1 192 ? 12.920 -4.157 -5.014 1.00 95.44 192 PHE A CA 1
ATOM 1538 C C . PHE A 1 192 ? 12.620 -4.066 -3.513 1.00 95.44 192 PHE A C 1
ATOM 1540 O O . PHE A 1 192 ? 13.124 -4.849 -2.703 1.00 95.44 192 PHE A O 1
ATOM 1547 N N . ALA A 1 193 ? 11.766 -3.119 -3.146 1.00 96.88 193 ALA A N 1
ATOM 1548 C CA . ALA A 1 193 ? 11.225 -2.959 -1.806 1.00 96.88 193 ALA A CA 1
ATOM 1549 C C . ALA A 1 193 ? 9.701 -2.852 -1.892 1.00 96.88 193 ALA A C 1
ATOM 1551 O O . ALA A 1 193 ? 9.188 -1.974 -2.580 1.00 96.88 193 ALA A O 1
ATOM 1552 N N . ARG A 1 194 ? 8.966 -3.723 -1.194 1.00 96.94 194 ARG A N 1
ATOM 1553 C CA . ARG A 1 194 ? 7.535 -3.512 -0.945 1.00 96.94 194 ARG A CA 1
ATOM 1554 C C . ARG A 1 194 ? 7.395 -2.577 0.245 1.00 96.94 194 ARG A C 1
ATOM 1556 O O . ARG A 1 194 ? 7.933 -2.865 1.314 1.00 96.94 194 ARG A O 1
ATOM 1563 N N . VAL A 1 195 ? 6.667 -1.488 0.062 1.00 97.50 195 VAL A N 1
ATOM 1564 C CA . VAL A 1 195 ? 6.303 -0.561 1.128 1.00 97.50 195 VAL A CA 1
ATOM 1565 C C . VAL A 1 195 ? 4.820 -0.713 1.396 1.00 97.50 195 VAL A C 1
ATOM 1567 O O . VAL A 1 195 ? 4.004 -0.478 0.510 1.00 97.50 195 VAL A O 1
ATO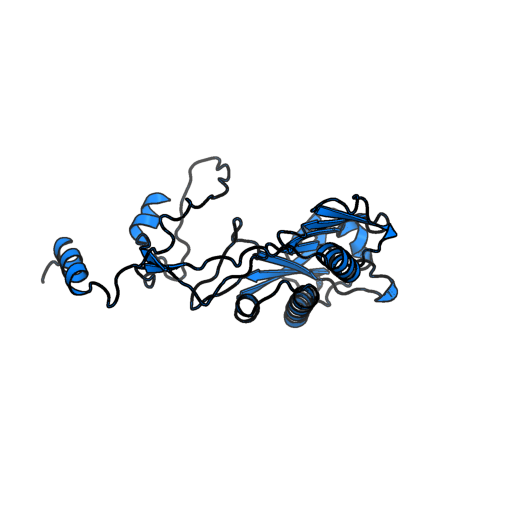M 1570 N N . ASP A 1 196 ? 4.494 -1.118 2.615 1.00 97.25 196 ASP A N 1
ATOM 1571 C CA . ASP A 1 196 ? 3.136 -1.238 3.123 1.00 97.25 196 ASP A CA 1
ATOM 1572 C C . ASP A 1 196 ? 2.853 -0.054 4.057 1.00 97.25 196 ASP A C 1
ATOM 1574 O O . ASP A 1 196 ? 3.532 0.108 5.077 1.00 97.25 196 ASP A O 1
ATOM 1578 N N . LEU A 1 197 ? 1.860 0.769 3.715 1.00 96.31 197 LEU A N 1
ATOM 1579 C CA . LEU A 1 197 ? 1.410 1.891 4.537 1.00 96.31 197 LEU A CA 1
ATOM 1580 C C . LEU A 1 197 ? 0.157 1.480 5.316 1.00 96.31 197 LEU A C 1
ATOM 1582 O O . LEU A 1 197 ? -0.875 1.116 4.741 1.00 96.31 197 LEU A O 1
ATOM 1586 N N . TYR A 1 198 ? 0.248 1.565 6.638 1.00 95.19 198 TYR A N 1
ATOM 1587 C CA . TYR A 1 198 ? -0.845 1.291 7.560 1.00 95.19 198 TYR A CA 1
ATOM 1588 C C . TYR A 1 198 ? -1.294 2.593 8.204 1.00 95.19 198 TYR A C 1
ATOM 1590 O O . TYR A 1 198 ? -0.468 3.323 8.755 1.00 95.19 198 TYR A O 1
ATOM 1598 N N . ARG A 1 199 ? -2.602 2.858 8.193 1.00 93.00 199 ARG A N 1
ATOM 1599 C CA . ARG A 1 199 ? -3.148 4.003 8.923 1.00 93.00 199 ARG A CA 1
ATOM 1600 C C . ARG A 1 199 ? -2.999 3.813 10.423 1.00 93.00 199 ARG A C 1
ATOM 1602 O O . ARG A 1 199 ? -3.116 2.692 10.925 1.00 93.00 199 ARG A O 1
ATOM 1609 N N . LYS A 1 200 ? -2.856 4.921 11.138 1.00 92.75 200 LYS A N 1
ATOM 1610 C CA . LYS A 1 200 ? -2.890 4.962 12.597 1.00 92.75 200 LYS A CA 1
ATOM 1611 C C . LYS A 1 200 ? -3.855 6.042 13.079 1.00 92.75 200 LYS A C 1
ATOM 1613 O O . LYS A 1 200 ? -3.905 7.123 12.509 1.00 92.75 200 LYS A O 1
ATOM 1618 N N . LYS A 1 201 ? -4.618 5.747 14.133 1.00 89.31 201 LYS A N 1
ATOM 1619 C CA . LYS A 1 201 ? -5.463 6.715 14.848 1.00 89.31 201 LYS A CA 1
ATOM 1620 C C . LYS A 1 201 ? -5.256 6.522 16.348 1.00 89.31 201 LYS A C 1
ATOM 1622 O O . LYS A 1 201 ? -5.570 5.462 16.891 1.00 89.31 201 LYS A O 1
ATOM 1627 N N . GLY A 1 202 ? -4.691 7.530 17.014 1.00 87.06 202 GLY A N 1
ATOM 1628 C CA . GLY A 1 202 ? -4.231 7.385 18.398 1.00 87.06 202 GLY A CA 1
ATOM 1629 C C . GLY A 1 202 ? -3.179 6.278 18.504 1.00 87.06 202 GLY A C 1
ATOM 1630 O O . GLY A 1 202 ? -2.243 6.243 17.713 1.00 87.06 202 GLY A O 1
ATOM 1631 N N . ASP A 1 203 ? -3.358 5.337 19.427 1.00 86.94 203 ASP A N 1
ATOM 1632 C CA . ASP A 1 203 ? -2.439 4.203 19.609 1.00 86.94 203 ASP A CA 1
ATOM 1633 C C . ASP A 1 203 ? -2.765 2.983 18.726 1.00 86.94 203 ASP A C 1
ATOM 1635 O O . ASP A 1 203 ? -2.085 1.958 18.806 1.00 86.94 203 ASP A O 1
ATOM 1639 N N . PHE A 1 204 ? -3.787 3.074 17.869 1.00 88.12 204 PHE A N 1
ATOM 1640 C CA . PHE A 1 204 ? -4.305 1.934 17.114 1.00 88.12 204 PHE A CA 1
ATOM 1641 C C . PHE A 1 204 ? -3.928 1.991 15.636 1.00 88.12 204 PHE A C 1
ATOM 1643 O O . PHE A 1 204 ? -4.109 3.009 14.968 1.00 88.12 204 PHE A O 1
ATOM 1650 N N . ILE A 1 205 ? -3.440 0.862 15.122 1.00 91.19 205 ILE A N 1
ATOM 1651 C CA . ILE A 1 205 ? -3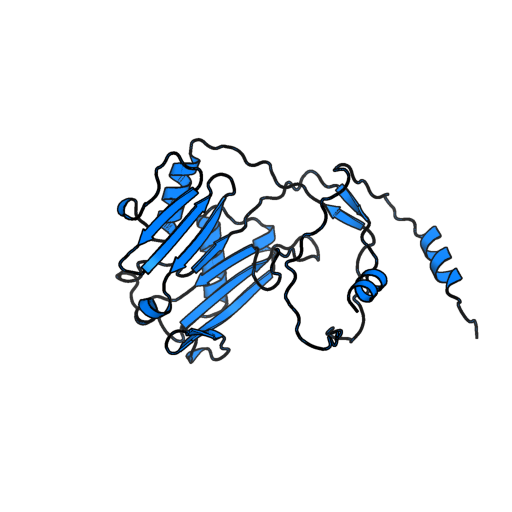.184 0.644 13.696 1.00 91.19 205 ILE A CA 1
ATOM 1652 C C . ILE A 1 205 ? -4.450 0.069 13.058 1.00 91.19 205 ILE A C 1
ATOM 1654 O O . ILE A 1 205 ? -5.064 -0.846 13.608 1.00 91.19 205 ILE A O 1
ATOM 1658 N N . ILE A 1 206 ? -4.826 0.588 11.893 1.00 89.38 206 ILE A N 1
ATOM 1659 C CA . ILE A 1 206 ? -5.987 0.124 11.133 1.00 89.38 206 ILE A CA 1
ATOM 1660 C C . ILE A 1 206 ? -5.514 -0.891 10.090 1.00 89.38 206 ILE A C 1
ATOM 1662 O O . ILE A 1 206 ? -4.713 -0.565 9.210 1.00 89.38 206 ILE A O 1
ATOM 1666 N N . PHE A 1 207 ? -6.033 -2.114 10.181 1.00 89.06 207 PHE A N 1
ATOM 1667 C CA . PHE A 1 207 ? -5.736 -3.201 9.250 1.00 89.06 207 PHE A CA 1
ATOM 1668 C C . PHE A 1 207 ? -6.855 -3.390 8.222 1.00 89.06 207 PHE A C 1
ATOM 1670 O O . PHE A 1 207 ? -8.019 -3.084 8.483 1.00 89.06 207 PHE A O 1
ATOM 1677 N N . GLY A 1 208 ? -6.485 -3.900 7.046 1.00 85.44 208 GLY A N 1
ATOM 1678 C CA . GLY A 1 208 ? -7.435 -4.421 6.067 1.00 85.44 208 GLY A CA 1
ATOM 1679 C C . GLY A 1 208 ? -7.838 -5.865 6.366 1.00 85.44 208 GLY A C 1
ATOM 1680 O O . GLY A 1 208 ? -7.538 -6.409 7.427 1.00 85.44 208 GLY A O 1
ATOM 1681 N N . THR A 1 209 ? -8.482 -6.502 5.390 1.00 82.00 209 THR A N 1
ATOM 1682 C CA . THR A 1 209 ? -8.865 -7.923 5.453 1.00 82.00 209 THR A CA 1
ATOM 1683 C C . THR A 1 209 ? -7.657 -8.859 5.552 1.00 82.00 209 THR A C 1
ATOM 1685 O O . THR A 1 209 ? -7.731 -9.881 6.234 1.00 82.00 209 THR A O 1
ATOM 1688 N N . ASP A 1 210 ? -6.534 -8.505 4.917 1.00 85.62 210 ASP A N 1
ATOM 1689 C CA . ASP A 1 210 ? -5.228 -9.119 5.170 1.00 85.62 210 ASP A CA 1
ATOM 1690 C C . ASP A 1 210 ? -4.367 -8.179 6.034 1.00 85.62 210 ASP A C 1
ATOM 1692 O O . ASP A 1 210 ? -3.891 -7.156 5.536 1.00 85.62 210 ASP A O 1
ATOM 1696 N N . PRO A 1 211 ? -4.113 -8.505 7.314 1.00 86.25 211 PRO A N 1
ATOM 1697 C CA . PRO A 1 211 ? -3.316 -7.657 8.195 1.00 86.25 211 PRO A CA 1
ATOM 1698 C C . PRO A 1 211 ? -1.818 -7.652 7.850 1.00 86.25 211 PRO A C 1
ATOM 1700 O O . PRO A 1 211 ? -1.063 -6.885 8.446 1.00 86.25 211 PRO A O 1
ATOM 1703 N N . LYS A 1 212 ? -1.352 -8.511 6.929 1.00 88.06 212 LYS A N 1
ATOM 1704 C CA . LYS A 1 212 ? 0.057 -8.557 6.502 1.00 88.06 212 LYS A CA 1
ATOM 1705 C C . LYS A 1 212 ? 0.406 -7.523 5.434 1.00 88.06 212 LYS A C 1
ATOM 1707 O O . LYS A 1 212 ? 1.596 -7.337 5.168 1.00 88.06 212 LYS A O 1
ATOM 1712 N N . VAL A 1 213 ? -0.602 -6.910 4.818 1.00 90.38 213 VAL A N 1
ATOM 1713 C CA . VAL A 1 213 ? -0.460 -5.969 3.706 1.00 90.38 213 VAL A CA 1
ATOM 1714 C C . VAL A 1 213 ? -1.102 -4.645 4.101 1.00 90.38 213 VAL A C 1
ATOM 1716 O O . VAL A 1 213 ? -2.190 -4.610 4.677 1.00 90.38 213 VAL A O 1
ATOM 1719 N N . GLY A 1 214 ? -0.417 -3.543 3.798 1.00 92.38 214 GLY A N 1
ATOM 1720 C CA . GLY A 1 214 ? -0.957 -2.209 4.039 1.00 92.38 214 GLY A CA 1
ATOM 1721 C C . GLY A 1 214 ? -2.184 -1.946 3.166 1.00 92.38 214 GLY A C 1
ATOM 1722 O O . GLY A 1 214 ? -2.280 -2.445 2.041 1.00 92.38 214 GLY A O 1
ATOM 1723 N N . LEU A 1 215 ? -3.111 -1.114 3.654 1.00 92.62 215 LEU A N 1
ATOM 1724 C CA . LEU A 1 215 ? -4.250 -0.649 2.848 1.00 92.62 215 LEU A CA 1
ATOM 1725 C C . LEU A 1 215 ? -3.779 0.077 1.580 1.00 92.62 215 LEU A C 1
ATOM 1727 O O . LEU A 1 215 ? -4.457 0.032 0.554 1.00 92.62 215 LEU A O 1
ATOM 1731 N N . LEU A 1 216 ? -2.601 0.701 1.650 1.00 95.44 216 LEU A N 1
ATOM 1732 C CA . LEU A 1 216 ? -1.830 1.140 0.497 1.00 95.44 216 LEU A CA 1
ATOM 1733 C C . LEU A 1 216 ? -0.524 0.351 0.474 1.00 95.44 216 LEU A C 1
ATOM 1735 O O . LEU A 1 216 ? 0.157 0.234 1.496 1.00 95.44 216 LEU A O 1
ATOM 1739 N N . ASN A 1 217 ? -0.163 -0.178 -0.687 1.00 96.38 217 ASN A N 1
ATOM 1740 C CA . ASN A 1 217 ? 1.107 -0.856 -0.872 1.00 96.38 217 ASN A CA 1
ATOM 1741 C C . ASN A 1 217 ? 1.679 -0.585 -2.259 1.00 96.38 217 ASN A C 1
ATOM 1743 O O . ASN A 1 217 ? 0.950 -0.444 -3.239 1.00 96.38 217 ASN A O 1
ATOM 1747 N N . VAL A 1 218 ? 3.001 -0.503 -2.336 1.00 96.69 218 VAL A N 1
ATOM 1748 C CA . VAL A 1 218 ? 3.712 -0.267 -3.591 1.00 96.69 218 VAL A CA 1
ATOM 1749 C C . VAL A 1 218 ? 5.059 -0.965 -3.575 1.00 96.69 218 VAL A C 1
ATOM 1751 O O . VAL A 1 218 ? 5.741 -1.026 -2.555 1.00 96.69 218 VAL A O 1
ATOM 1754 N N . PHE A 1 219 ? 5.441 -1.508 -4.721 1.00 96.12 219 PHE A N 1
ATOM 1755 C CA . PHE A 1 219 ? 6.757 -2.058 -4.972 1.00 96.12 219 PHE A CA 1
ATOM 1756 C C . PHE A 1 219 ? 7.594 -0.971 -5.630 1.00 96.12 219 PHE A C 1
ATOM 1758 O O . PHE A 1 219 ? 7.261 -0.483 -6.707 1.00 96.12 219 PHE A O 1
ATOM 1765 N N . VAL A 1 220 ? 8.679 -0.597 -4.965 1.00 94.88 220 VAL A N 1
ATOM 1766 C CA . VAL A 1 220 ? 9.644 0.404 -5.415 1.00 94.88 220 VAL A CA 1
ATOM 1767 C C . VAL A 1 220 ? 10.893 -0.315 -5.909 1.00 94.88 220 VAL A C 1
ATOM 1769 O O . VAL A 1 220 ? 11.381 -1.247 -5.265 1.00 94.88 220 VAL A O 1
ATOM 1772 N N . ALA A 1 221 ? 11.425 0.127 -7.042 1.00 92.75 221 ALA A N 1
ATOM 1773 C CA . ALA A 1 221 ? 12.708 -0.309 -7.574 1.00 92.75 221 ALA A CA 1
ATOM 1774 C C . ALA A 1 221 ? 13.487 0.907 -8.084 1.00 92.75 221 ALA A C 1
ATOM 1776 O O . ALA A 1 221 ? 12.888 1.892 -8.507 1.00 92.75 221 ALA A O 1
ATOM 1777 N N . VAL A 1 222 ? 14.817 0.836 -8.035 1.00 91.12 222 VAL A N 1
ATOM 1778 C CA . VAL A 1 222 ? 15.677 1.866 -8.632 1.00 91.12 222 VAL A CA 1
ATOM 1779 C C . VAL A 1 222 ? 15.924 1.478 -10.091 1.00 91.12 222 VAL A C 1
ATOM 1781 O O . VAL A 1 222 ? 16.367 0.350 -10.327 1.00 91.12 222 VAL A O 1
ATOM 1784 N N . PRO A 1 223 ? 15.644 2.344 -11.075 1.00 89.38 223 PRO A N 1
ATOM 1785 C CA . PRO A 1 223 ? 15.939 2.050 -12.471 1.00 89.38 223 PRO A CA 1
ATOM 1786 C C . PRO A 1 223 ? 17.449 2.004 -12.730 1.00 89.38 223 PRO A C 1
ATOM 1788 O O . PRO A 1 223 ? 18.218 2.725 -12.100 1.00 89.38 223 PRO A O 1
ATOM 1791 N N . LYS A 1 224 ? 17.893 1.167 -13.676 1.00 87.00 224 LYS A N 1
ATOM 1792 C CA . LYS A 1 224 ? 19.278 1.228 -14.184 1.00 87.00 224 LYS A CA 1
ATOM 1793 C C . LYS A 1 224 ? 19.513 2.434 -15.094 1.00 87.00 224 LYS A C 1
ATOM 1795 O O . LYS A 1 224 ? 20.596 3.006 -15.049 1.00 87.00 224 LYS A O 1
ATOM 1800 N N . ASP A 1 225 ? 18.515 2.775 -15.904 1.00 84.81 225 ASP A N 1
ATOM 1801 C CA . ASP A 1 225 ? 18.464 3.966 -16.752 1.00 84.81 225 ASP A CA 1
ATOM 1802 C C . ASP A 1 225 ? 17.070 4.587 -16.598 1.00 84.81 225 ASP A C 1
ATOM 1804 O O . ASP A 1 225 ? 16.058 3.893 -16.734 1.00 84.81 225 ASP A O 1
ATOM 1808 N N . GLU A 1 226 ? 17.017 5.880 -16.279 1.00 76.56 226 GLU A N 1
ATOM 1809 C CA . GLU A 1 226 ? 15.767 6.625 -16.107 1.00 76.56 226 GLU A CA 1
ATOM 1810 C C . GLU A 1 226 ? 14.934 6.669 -17.395 1.00 76.56 226 GLU A C 1
ATOM 1812 O O . GLU A 1 226 ? 13.709 6.753 -17.327 1.00 76.56 226 GLU A O 1
ATOM 1817 N N . LYS A 1 227 ? 15.568 6.565 -18.570 1.00 71.75 227 LYS A N 1
ATOM 1818 C CA . LYS A 1 227 ? 14.884 6.617 -19.871 1.00 71.75 227 LYS A CA 1
ATOM 1819 C C . LYS A 1 227 ? 14.181 5.310 -20.244 1.00 71.75 227 LYS A C 1
ATOM 1821 O O . LYS A 1 227 ? 13.216 5.343 -21.002 1.00 71.75 227 LYS A O 1
ATOM 1826 N N . ASP A 1 228 ? 14.620 4.185 -19.679 1.00 65.94 228 ASP A N 1
ATOM 1827 C CA . ASP A 1 228 ? 14.105 2.845 -19.999 1.00 65.94 228 ASP A CA 1
ATOM 1828 C C . ASP A 1 228 ? 13.042 2.348 -19.002 1.00 65.94 228 ASP A C 1
ATOM 1830 O O . ASP A 1 228 ? 12.454 1.265 -19.165 1.00 65.94 228 ASP A O 1
ATOM 1834 N N . PHE A 1 229 ? 12.784 3.114 -17.938 1.00 70.38 229 PHE A N 1
ATOM 1835 C CA . PHE A 1 229 ? 11.874 2.714 -16.871 1.00 70.38 229 PHE A CA 1
ATOM 1836 C C . PHE A 1 229 ? 10.426 3.097 -17.181 1.00 70.38 229 PHE A C 1
ATOM 1838 O O . PHE A 1 229 ? 9.857 4.047 -16.656 1.00 70.38 229 PHE A O 1
ATOM 1845 N N . VAL A 1 230 ? 9.819 2.303 -18.062 1.00 70.25 230 VAL A N 1
ATOM 1846 C CA . VAL A 1 230 ? 8.449 2.514 -18.554 1.00 70.25 230 VAL A CA 1
ATOM 1847 C C . VAL A 1 230 ? 7.389 2.387 -17.447 1.00 70.25 230 VAL A C 1
ATOM 1849 O O . VAL A 1 230 ? 6.331 3.000 -17.550 1.00 70.25 230 VAL A O 1
ATOM 1852 N N . ILE A 1 231 ? 7.662 1.627 -16.377 1.00 75.62 231 ILE A N 1
ATOM 1853 C CA . ILE A 1 231 ? 6.761 1.475 -15.224 1.00 75.62 231 ILE A CA 1
ATOM 1854 C C . ILE A 1 231 ? 7.531 1.739 -13.938 1.00 75.62 231 ILE A C 1
ATOM 1856 O O . ILE A 1 231 ? 8.241 0.869 -13.434 1.00 75.62 231 ILE A O 1
ATOM 1860 N N . ASN A 1 232 ? 7.327 2.939 -13.393 1.00 72.44 232 ASN A N 1
ATOM 1861 C CA . ASN A 1 232 ? 7.985 3.418 -12.177 1.00 72.44 232 ASN A CA 1
ATOM 1862 C C . ASN A 1 232 ? 7.635 2.600 -10.923 1.00 72.44 232 ASN A C 1
ATOM 1864 O O . ASN A 1 232 ? 8.424 2.512 -9.983 1.00 72.44 232 ASN A O 1
ATOM 1868 N N . TYR A 1 233 ? 6.454 1.984 -10.920 1.00 86.50 233 TYR A N 1
ATOM 1869 C CA . TYR A 1 233 ? 5.898 1.262 -9.781 1.00 86.50 233 TYR A CA 1
ATOM 1870 C C . TYR A 1 233 ? 5.353 -0.086 -10.265 1.00 86.50 233 TYR A C 1
ATOM 1872 O O . TYR A 1 233 ? 4.179 -0.178 -10.622 1.00 86.50 233 TYR A O 1
ATOM 1880 N N . PRO A 1 234 ? 6.201 -1.130 -10.355 1.00 87.50 234 PRO A N 1
ATOM 1881 C CA . PRO A 1 234 ? 5.855 -2.392 -11.007 1.00 87.50 234 PRO A CA 1
ATOM 1882 C C . PRO A 1 234 ? 4.647 -3.093 -10.393 1.00 87.50 234 PRO A C 1
ATOM 1884 O O . PRO A 1 234 ? 3.924 -3.780 -11.099 1.00 87.50 234 PRO A O 1
ATOM 1887 N N . LYS A 1 235 ? 4.409 -2.930 -9.092 1.00 94.38 235 LYS A N 1
ATOM 1888 C CA . LYS A 1 235 ? 3.188 -3.408 -8.444 1.00 94.38 235 LYS A CA 1
ATOM 1889 C C . LYS A 1 235 ? 2.721 -2.370 -7.448 1.00 94.38 235 LYS A C 1
ATOM 1891 O O . LYS A 1 235 ? 3.539 -1.828 -6.706 1.00 94.38 235 LYS A O 1
ATOM 1896 N N . ALA A 1 236 ? 1.426 -2.114 -7.403 1.00 95.44 236 ALA A N 1
ATOM 1897 C CA . ALA A 1 236 ? 0.847 -1.224 -6.414 1.00 95.44 236 ALA A CA 1
ATOM 1898 C C . ALA A 1 236 ? -0.635 -1.526 -6.213 1.00 95.44 236 ALA A C 1
ATOM 1900 O O . ALA A 1 236 ? -1.334 -1.949 -7.131 1.00 95.44 236 ALA A O 1
ATOM 1901 N N . GLY A 1 237 ? -1.122 -1.289 -5.005 1.00 94.75 237 GLY A N 1
ATOM 1902 C CA . GLY A 1 237 ? -2.528 -1.415 -4.673 1.00 94.75 237 GLY A CA 1
ATOM 1903 C C . GLY A 1 237 ? -2.937 -0.340 -3.687 1.00 94.75 237 GLY A C 1
ATOM 1904 O O . GLY A 1 237 ? -2.203 -0.031 -2.748 1.00 94.75 237 GLY A O 1
ATOM 1905 N N . ALA A 1 238 ? -4.132 0.206 -3.885 1.00 92.75 238 ALA A N 1
ATOM 1906 C CA . ALA A 1 238 ? -4.762 1.063 -2.895 1.00 92.75 238 ALA A CA 1
ATOM 1907 C C . ALA A 1 238 ? -6.196 0.631 -2.641 1.00 92.75 238 ALA A C 1
ATOM 1909 O O . ALA A 1 238 ? -7.042 0.649 -3.536 1.00 92.75 238 ALA A O 1
ATOM 1910 N N . TYR A 1 239 ? -6.476 0.329 -1.381 1.00 87.44 239 TYR A N 1
ATOM 1911 C CA . TYR A 1 239 ? -7.812 0.281 -0.821 1.00 87.44 239 TYR A CA 1
ATOM 1912 C C . TYR A 1 239 ? -8.028 1.536 0.029 1.00 87.44 239 TYR A C 1
ATOM 1914 O O . TYR A 1 239 ? -7.972 1.517 1.259 1.00 87.44 239 TYR A O 1
ATOM 1922 N N . TYR A 1 240 ? -8.224 2.663 -0.653 1.00 81.31 240 TYR A N 1
ATOM 1923 C CA . TYR A 1 240 ? -8.397 3.959 -0.012 1.00 81.31 240 TYR A CA 1
ATOM 1924 C C . TYR A 1 240 ? -9.881 4.250 0.233 1.00 81.31 240 TYR A C 1
ATOM 1926 O O . TYR A 1 240 ? -10.683 4.305 -0.696 1.00 81.31 240 TYR A O 1
ATOM 1934 N N . LYS A 1 241 ? -10.249 4.463 1.497 1.00 85.25 241 LYS A N 1
ATOM 1935 C CA . LYS A 1 241 ? -11.543 5.039 1.883 1.00 85.25 241 LYS A CA 1
ATOM 1936 C C . LYS A 1 241 ? -11.296 6.138 2.894 1.00 85.25 241 LYS A C 1
ATOM 19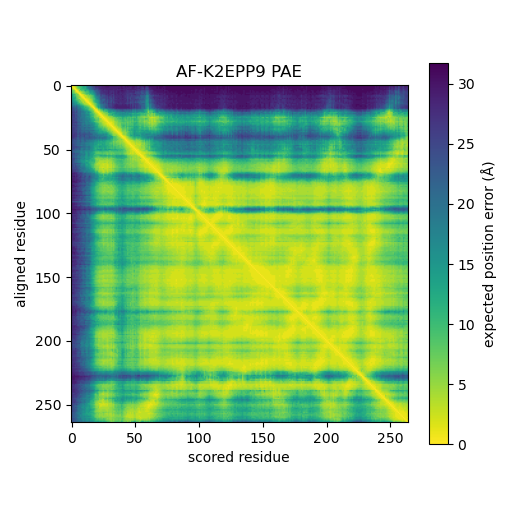38 O O . LYS A 1 241 ? -10.775 5.862 3.971 1.00 85.25 241 LYS A O 1
ATOM 1943 N N . GLU A 1 242 ? -11.610 7.372 2.547 1.00 85.38 242 GLU A N 1
ATOM 1944 C CA . GLU A 1 242 ? -11.411 8.507 3.444 1.00 85.38 242 GLU A CA 1
ATOM 1945 C C . GLU A 1 242 ? -12.371 8.432 4.638 1.00 85.38 242 GLU A C 1
ATOM 1947 O O . GLU A 1 242 ? -13.515 7.990 4.499 1.00 85.38 242 GLU A O 1
ATOM 1952 N N . ILE A 1 243 ? -11.894 8.827 5.815 1.00 87.38 243 ILE A N 1
ATOM 1953 C CA . ILE A 1 243 ? -12.659 8.797 7.063 1.00 87.38 243 ILE A CA 1
ATOM 1954 C C . ILE A 1 243 ? -13.217 10.200 7.335 1.00 87.38 243 ILE A C 1
ATOM 1956 O O . ILE A 1 243 ? -12.528 11.199 7.141 1.00 87.38 243 ILE A O 1
ATOM 1960 N N . GLU A 1 244 ? -14.475 10.288 7.768 1.00 87.06 244 GLU A N 1
ATOM 1961 C CA . GLU A 1 244 ? -15.062 11.533 8.266 1.00 87.06 244 GLU A CA 1
ATOM 1962 C C . GLU A 1 244 ? -14.725 11.693 9.750 1.00 87.06 244 GLU A C 1
ATOM 1964 O O . GLU A 1 244 ? -15.321 11.044 10.608 1.00 87.06 244 GLU A O 1
ATOM 1969 N N . GLU A 1 245 ? -13.756 12.552 10.056 1.00 80.81 245 GLU A N 1
ATOM 1970 C CA . GLU A 1 245 ? -13.251 12.712 11.423 1.00 80.81 245 GLU A CA 1
ATOM 1971 C C . GLU A 1 245 ? -14.149 13.573 12.319 1.00 80.81 245 GLU A C 1
ATOM 1973 O O . GLU A 1 245 ? -14.029 13.507 13.539 1.00 80.81 245 GLU A O 1
ATOM 1978 N N . LYS A 1 246 ? -15.064 14.375 11.752 1.00 83.44 246 LYS A N 1
ATOM 1979 C CA . LYS A 1 246 ? -15.906 15.286 12.550 1.00 83.44 246 LYS A CA 1
ATOM 1980 C C . LYS A 1 246 ? -16.986 14.568 13.347 1.00 83.44 246 LYS A C 1
ATOM 1982 O O . LYS A 1 246 ? -17.453 15.095 14.354 1.00 83.44 246 LYS A O 1
ATOM 1987 N N . THR A 1 247 ? -17.424 13.403 12.881 1.00 82.06 247 THR A N 1
ATOM 1988 C CA . THR A 1 247 ? -18.468 12.625 13.545 1.00 82.06 247 THR A CA 1
ATOM 1989 C C . THR A 1 247 ? -17.902 11.285 13.968 1.00 82.06 247 THR A C 1
ATOM 1991 O O . THR A 1 247 ? -17.437 10.522 13.121 1.00 82.06 247 THR A O 1
ATOM 1994 N N . GLN A 1 248 ? -17.998 10.990 15.259 1.00 86.06 248 GLN A N 1
ATOM 1995 C CA . GLN A 1 248 ? -17.603 9.710 15.824 1.00 86.06 248 GLN A CA 1
ATOM 1996 C C . GLN A 1 248 ? -18.701 9.169 16.734 1.00 86.06 248 GLN A C 1
ATOM 1998 O O . GLN A 1 248 ? -19.467 9.917 17.345 1.00 86.06 248 GLN A O 1
ATOM 2003 N N . ALA A 1 249 ? -18.756 7.851 16.819 1.00 87.19 249 ALA A N 1
ATOM 2004 C CA . ALA A 1 249 ? -19.606 7.100 17.723 1.00 87.19 249 ALA A CA 1
ATOM 2005 C C . ALA A 1 249 ? -18.716 6.236 18.613 1.00 87.19 249 ALA A C 1
ATOM 2007 O O . ALA A 1 249 ? -17.644 5.827 18.184 1.00 87.19 249 ALA A O 1
ATOM 2008 N N . SER A 1 250 ? -19.148 5.925 19.829 1.00 89.44 250 SER A N 1
ATOM 2009 C CA . SER A 1 250 ? -18.352 5.090 20.735 1.00 89.44 250 SER A CA 1
ATOM 2010 C C . SER A 1 250 ? -19.062 3.765 20.965 1.00 89.44 250 SER A C 1
ATOM 2012 O O . SER A 1 250 ? -20.220 3.764 21.386 1.00 89.44 250 SER A O 1
ATOM 2014 N N . TYR A 1 251 ? -18.378 2.657 20.686 1.00 88.69 251 TYR A N 1
ATOM 2015 C CA . TYR A 1 251 ? -18.920 1.300 20.765 1.00 88.69 251 TYR A CA 1
ATOM 2016 C C . TYR A 1 251 ? -18.183 0.472 21.813 1.00 88.69 251 TYR A C 1
ATOM 2018 O O . TYR A 1 251 ? -16.960 0.585 21.910 1.00 88.69 251 TYR A O 1
ATOM 2026 N N . PRO A 1 252 ? -18.885 -0.377 22.584 1.00 87.81 252 PRO A N 1
ATOM 2027 C CA . PRO A 1 252 ? -18.226 -1.302 23.493 1.00 87.81 252 PRO A CA 1
ATOM 2028 C C . PRO A 1 252 ? -17.414 -2.333 22.704 1.00 87.81 252 PRO A C 1
ATOM 2030 O O . PRO A 1 252 ? -17.823 -2.762 21.625 1.00 87.81 252 PRO A O 1
ATOM 2033 N N . ILE A 1 253 ? -16.285 -2.758 23.262 1.00 85.62 253 ILE A N 1
ATOM 2034 C CA . ILE A 1 253 ? -15.488 -3.858 22.715 1.00 85.62 253 ILE A CA 1
ATOM 2035 C C . ILE A 1 253 ? -15.414 -5.014 23.708 1.00 85.62 253 ILE A C 1
ATOM 2037 O O . ILE A 1 253 ? -15.431 -4.806 24.923 1.00 85.62 253 ILE A O 1
ATOM 2041 N N . ILE A 1 254 ? -15.362 -6.240 23.183 1.00 85.25 254 ILE A N 1
ATOM 2042 C CA . ILE A 1 254 ? -15.181 -7.437 24.007 1.00 85.25 254 ILE A CA 1
ATOM 2043 C C . ILE A 1 254 ? -13.828 -7.380 24.719 1.00 85.25 254 ILE A C 1
ATOM 2045 O O . ILE A 1 254 ? -12.853 -6.836 24.197 1.00 85.25 254 ILE A O 1
ATOM 2049 N N . ASP A 1 255 ? -13.760 -7.939 25.922 1.00 85.12 255 ASP A N 1
ATOM 2050 C CA . ASP A 1 255 ? -12.497 -8.022 26.641 1.00 85.12 255 ASP A CA 1
ATOM 2051 C C . ASP A 1 255 ? -11.546 -9.035 25.985 1.00 85.12 255 ASP A C 1
ATOM 2053 O O . ASP A 1 255 ? -11.959 -9.992 25.327 1.00 85.12 255 ASP A O 1
ATOM 2057 N N . ILE A 1 256 ? -10.243 -8.831 26.185 1.00 85.25 256 ILE A N 1
ATOM 2058 C CA . ILE A 1 256 ? -9.225 -9.655 25.531 1.00 85.25 256 ILE A CA 1
ATOM 2059 C C . ILE A 1 256 ? -9.220 -11.115 25.995 1.00 85.25 256 ILE A C 1
ATOM 2061 O O . ILE A 1 256 ? -8.813 -11.982 25.228 1.00 85.25 256 ILE A O 1
ATOM 2065 N N . SER A 1 257 ? -9.656 -11.401 27.226 1.00 84.69 257 SER A N 1
ATOM 2066 C CA . SER A 1 257 ? -9.807 -12.784 27.695 1.00 84.69 257 SER A CA 1
ATOM 2067 C C . SER A 1 257 ? -10.892 -13.496 26.897 1.00 84.69 257 SER A C 1
ATOM 2069 O O . SER A 1 257 ? -10.618 -14.539 26.316 1.00 84.69 257 SER A O 1
ATOM 2071 N N . THR A 1 258 ? -12.065 -12.877 26.768 1.00 85.81 258 THR A N 1
ATOM 2072 C CA . THR A 1 258 ? -13.166 -13.386 25.946 1.00 85.81 258 THR A CA 1
ATOM 2073 C C . THR A 1 258 ? -12.740 -13.560 24.487 1.00 85.81 258 THR A C 1
ATOM 2075 O O . THR A 1 258 ? -13.047 -14.580 23.877 1.00 85.81 258 THR A O 1
ATOM 2078 N N . ALA A 1 259 ? -11.986 -12.608 23.926 1.00 84.38 259 ALA A N 1
ATOM 2079 C CA . ALA A 1 259 ? -11.467 -12.728 22.563 1.00 84.38 259 ALA A CA 1
ATOM 2080 C C . ALA A 1 259 ? -10.475 -13.897 22.402 1.00 84.38 259 ALA A C 1
ATOM 2082 O O . ALA A 1 259 ? -10.508 -14.588 21.389 1.00 84.38 259 ALA A O 1
ATOM 2083 N N . TRP A 1 260 ? -9.598 -14.123 23.387 1.00 83.75 260 TRP A N 1
ATOM 2084 C CA . TRP A 1 260 ? -8.623 -15.218 23.370 1.00 83.75 260 TRP A CA 1
ATOM 2085 C C . TRP A 1 260 ? -9.288 -16.590 23.510 1.00 83.75 260 TRP A C 1
ATOM 2087 O O . TRP A 1 260 ? -8.942 -17.519 22.784 1.00 83.75 260 TRP A O 1
ATOM 2097 N N . ASP A 1 261 ? -10.272 -16.705 24.400 1.00 84.50 261 ASP A N 1
ATOM 2098 C CA . ASP A 1 261 ? -11.016 -17.948 24.605 1.00 84.50 261 ASP A CA 1
ATOM 2099 C C . ASP A 1 261 ? -11.848 -18.338 23.372 1.00 84.50 261 ASP A C 1
ATOM 2101 O O . ASP A 1 261 ? -12.095 -19.520 23.160 1.00 84.50 261 ASP A O 1
ATOM 2105 N N . ALA A 1 262 ? -12.235 -17.372 22.531 1.00 78.81 262 ALA A N 1
ATOM 2106 C CA . ALA A 1 262 ? -12.969 -17.626 21.290 1.00 78.81 262 ALA A CA 1
ATOM 2107 C C . ALA A 1 262 ? -12.105 -18.181 20.139 1.00 78.81 262 ALA A C 1
ATOM 2109 O O . ALA A 1 262 ? -12.660 -18.680 19.162 1.00 78.81 262 ALA A O 1
ATOM 2110 N N . VAL A 1 263 ? -10.772 -18.059 20.215 1.00 74.69 263 VAL A N 1
ATOM 2111 C CA . VAL A 1 263 ? -9.844 -18.479 19.141 1.00 74.69 263 VAL A CA 1
ATOM 2112 C C . VAL A 1 263 ? -8.947 -19.658 19.516 1.00 74.69 263 VAL A C 1
ATOM 2114 O O . VAL A 1 263 ? -8.237 -20.159 18.648 1.00 74.69 263 VAL A O 1
ATOM 2117 N N . L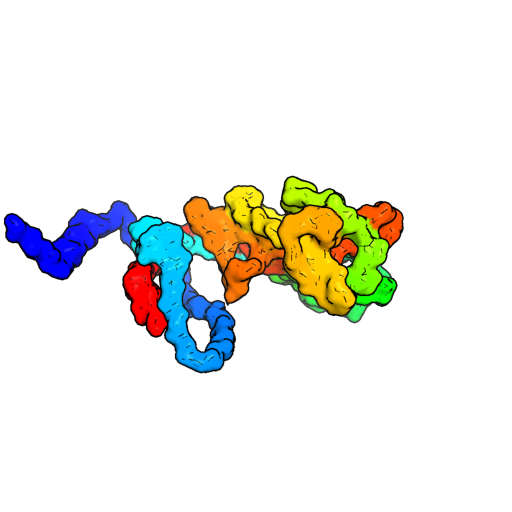YS A 1 264 ? -8.936 -20.054 20.791 1.00 68.88 264 LYS A N 1
ATOM 2118 C CA . LYS A 1 264 ? -8.266 -21.262 21.285 1.00 68.88 264 LYS A CA 1
ATOM 2119 C C . LYS A 1 264 ? -9.047 -22.511 20.882 1.00 68.88 264 LYS A C 1
ATOM 2121 O O . LYS A 1 264 ? -8.370 -23.517 20.578 1.00 68.88 264 LYS A O 1
#

Solvent-accessible surface area (backbone atoms only — not comparable to full-atom values): 15803 Å² total; per-residue (Å²): 139,83,85,84,54,79,68,58,65,56,54,54,56,65,78,59,67,60,100,66,77,71,42,55,84,79,59,79,76,79,81,86,80,72,80,83,70,92,77,87,75,90,82,80,82,73,81,87,43,101,79,68,57,81,81,84,88,70,72,65,53,45,80,45,63,48,65,54,79,73,72,89,56,96,58,36,64,61,49,50,54,54,45,37,42,73,47,51,42,59,76,90,26,51,76,50,66,89,88,55,62,55,46,35,35,49,42,76,93,57,54,28,41,38,39,40,29,56,68,56,64,29,36,43,35,46,34,39,57,65,83,48,42,85,50,38,31,65,41,70,77,50,71,66,59,45,51,52,51,48,51,54,50,33,54,78,59,74,62,67,54,68,36,44,73,74,24,51,75,48,78,46,38,18,29,78,57,88,93,44,80,41,80,51,88,54,54,72,60,23,33,37,32,40,36,24,33,21,35,32,60,90,96,43,74,57,69,49,81,52,73,92,47,32,40,34,31,37,31,40,53,48,57,69,45,82,90,74,48,60,51,65,48,42,30,33,39,34,66,47,74,59,70,36,83,92,53,74,28,31,38,76,48,85,53,64,65,63,56,49,67,74,73,106

Secondary structure (DSSP, 8-state):
-----HHHHHHHHHHT--SS--B-TT-SPPPP---PPP--S--------TTSS------SEEEEEEEPPPPP-TTHHHHHHHHHHHTT--STTB-S-TTSSEEEEEETTTTEEEEEETTT--EEEEE-HHHHGGGBPTT---HHHHHHHHHHHHHHTT---HHHHSSEEEEEEEEEETTEEEE---TTT--EEEEEEEEEETTEEEP-SSTTS-SEEEEEE-BSSTTS-S-S-SEEEE----EEEEEEEEEE---HHHHHHTT-

Nearest PDB structures (foldseek):
  4h71-assembly2_A  TM=1.673E-01  e=3.214E+00  Homo sapiens
  8uii-assembly1_A  TM=1.844E-01  e=6.154E+00  Homo sapiens

Sequence (264 aa):
MFFGGPGVRSLIKLFYVTKEPANPIYGNLDPLEFTNKEVTGDQIYKLNTANGRLPGKIPYKMDVYKFKPRAFSYLAGDTAIKDARTMGYGEEDLITDLKGTVYRWRKTDTNSFLEIDINSKRFYADSDMVKNSARMQKGRLNEEYAKGSALTFFTKLDRIDNLYEEGVQKVTYGYIGGTRLFETTAARDTVFARVDLYRKKGDFIIFGTDPKVGLLNVFVAVPKDEKDFVINYPKAGAYYKEIEEKTQASYPIIDISTAWDAVK

Foldseek 3Di:
DDDDDPVVVVVVVVVCPDPDDFFPVVPDDDDDDADDDDDPDDDDDQDDDPVSDFDDPDDQKDKDFDFDAQDDDPCLLVLVQQLCVLQLFHPVQWDDDSPDQKTKGADPVQRKIKIARSRQRKIKIATQCQSCLVFFDALPDDDCVQQVVQVVSCVSSVQDDVQQVVWDKDKWFWADDDRDIDTDPPSRRGRKIKIATWGDDPPDTDADSDNVHHLWIFIATDGPDPVPCSGRTNTIIHSGTHTDPVDIGMGGDDDRVVVVVVVD

Mean predicted aligned error: 9.58 Å

pLDDT: mean 83.93, std 14.18, range [30.41, 97.5]